Protein AF-A0AAE4LXP4-F1 (afdb_monomer)

Foldseek 3Di:
DVLLLVLLVVCVVCVVVVVLVVLVVLLVVLQQCCVFAQQSVVQDPDHRDSVCSVVSVVSDDDDDLVNCVVCPCRNDGNVDDPVQPDWDWDDPPPHDIRIDGDDPPCVSVVSNVLSNVCVVVVDDPPDFDEEEEQDDDDPVCVVVLRQWDADPDRPDHGRIYGHPNPDDPVNVVSVD

Sequence (176 aa):
MKYMQYYAKKFLNHPETWKQWQLAKLTAMLSYAQRHCTYYRKYIVGEVRMDNSMEIIKSLPLLDKNIIRHQEKNVYSDEITDNWKVWLNTGGSTGEPLHFPALYKGLPVEGVCQMMLYMKMGYQWGDIIVSFDGCRIKDEDRSRNIYWQMGNANFPFGKKNFSTLYLDNNSVKYYW

Secondary structure (DSSP, 8-state):
-HHHHHHHHHHHH-HHHHHHHHHHHHHHHHHHHHHH-HHHHTT--S---TTTHHHHHHHSPP--HHHHHHHGGGGS-TT--TT-S-EEE---TTSSPPEEE--GGGHHHHHHHHHHHHHHTT--TTPPPEEEE-PPPPHHHHTTT--EEE-S-STTT-SEEEEGGG-STTTGGG--

Radius of gyration: 20.94 Å; Cα contacts (8 Å, |Δi|>4): 178; chains: 1; bounding box: 44×30×59 Å

Organism: NCBI:txid357276

Solvent-accessible surface area (backbone atoms only — not comparable to full-atom values): 10467 Å² total; per-residue (Å²): 108,70,67,29,53,51,54,20,52,49,37,71,78,36,54,67,60,49,52,54,50,48,47,55,49,48,21,53,50,52,46,46,35,37,74,38,7,66,52,45,36,77,70,54,75,77,85,69,37,75,90,49,35,71,60,52,64,70,69,49,78,87,86,48,72,66,55,49,67,75,50,46,72,32,72,39,45,73,84,65,48,97,80,52,91,40,74,48,66,48,81,54,90,84,66,76,56,55,75,45,82,60,66,88,80,52,55,64,59,55,45,17,54,51,43,39,52,38,51,74,73,66,60,54,95,84,64,82,37,72,33,80,41,81,54,87,70,56,68,78,41,47,80,69,57,40,55,59,48,77,43,96,46,45,75,92,73,12,32,36,36,34,26,56,76,70,61,42,94,83,43,46,84,56,64,128

Structure (mmCIF, N/CA/C/O backbone):
data_AF-A0AAE4LXP4-F1
#
_entry.id   AF-A0AAE4LXP4-F1
#
loop_
_atom_site.group_PDB
_atom_site.id
_atom_site.type_symbol
_atom_site.label_atom_id
_atom_site.label_alt_id
_atom_site.label_comp_id
_atom_site.label_asym_id
_atom_site.label_entity_id
_atom_site.label_seq_id
_atom_site.pdbx_PDB_ins_code
_atom_site.Cartn_x
_atom_site.Cartn_y
_atom_site.Cartn_z
_atom_site.occupancy
_atom_site.B_iso_or_equiv
_atom_site.auth_seq_id
_atom_site.auth_comp_id
_atom_site.auth_asym_id
_atom_site.auth_atom_id
_atom_site.pdbx_PDB_model_num
ATOM 1 N N . MET A 1 1 ? 12.442 13.083 -0.796 1.00 71.50 1 MET A N 1
ATOM 2 C CA . MET A 1 1 ? 13.492 12.046 -0.671 1.00 71.50 1 MET A CA 1
ATOM 3 C C . MET A 1 1 ? 14.231 12.077 0.664 1.00 71.50 1 MET A C 1
ATOM 5 O O . MET A 1 1 ? 14.175 11.082 1.371 1.00 71.50 1 MET A O 1
ATOM 9 N N . LYS A 1 2 ? 14.854 13.205 1.056 1.00 81.25 2 LYS A N 1
ATOM 10 C CA . LYS A 1 2 ? 15.576 13.336 2.343 1.00 81.25 2 LYS A CA 1
ATOM 11 C C . LYS A 1 2 ? 14.729 12.942 3.564 1.00 81.25 2 LYS A C 1
ATOM 13 O O . LYS A 1 2 ? 15.210 12.216 4.422 1.00 81.25 2 LYS A O 1
ATOM 18 N N . TYR A 1 3 ? 13.453 13.343 3.580 1.00 85.81 3 TYR A N 1
ATOM 19 C CA . TYR A 1 3 ? 12.475 12.912 4.587 1.00 85.81 3 TYR A CA 1
ATOM 20 C C . TYR A 1 3 ? 12.392 11.379 4.687 1.00 85.81 3 TYR A C 1
ATOM 22 O O . TYR A 1 3 ? 12.636 10.819 5.748 1.00 85.81 3 TYR A O 1
ATOM 30 N N . MET A 1 4 ? 12.124 10.689 3.572 1.00 88.44 4 MET A N 1
ATOM 31 C CA . MET A 1 4 ? 11.946 9.232 3.563 1.00 88.44 4 MET A CA 1
ATOM 32 C C . MET A 1 4 ? 13.197 8.495 4.044 1.00 88.44 4 MET A C 1
ATOM 34 O O . MET A 1 4 ? 13.100 7.602 4.874 1.00 88.44 4 MET A O 1
ATOM 38 N N . GLN A 1 5 ? 14.375 8.916 3.578 1.00 87.31 5 GLN A N 1
ATOM 39 C CA . GLN A 1 5 ? 15.648 8.326 3.992 1.00 87.31 5 GLN A CA 1
ATOM 40 C C . GLN A 1 5 ? 15.939 8.546 5.481 1.00 87.31 5 GLN A C 1
ATOM 42 O O . GLN A 1 5 ? 16.424 7.634 6.146 1.00 87.31 5 GLN A O 1
ATOM 47 N N . TYR A 1 6 ? 15.638 9.734 6.011 1.00 90.62 6 TYR A N 1
ATOM 48 C CA . TYR A 1 6 ? 15.798 10.030 7.433 1.00 90.62 6 TYR A CA 1
ATOM 49 C C . TYR A 1 6 ? 14.940 9.096 8.296 1.00 90.62 6 TYR A C 1
ATOM 51 O O . TYR A 1 6 ? 15.465 8.433 9.189 1.00 90.62 6 TYR A O 1
ATOM 59 N N . TYR A 1 7 ? 13.641 8.989 7.996 1.00 90.81 7 TYR A N 1
ATOM 60 C CA . TYR A 1 7 ? 12.737 8.125 8.759 1.00 90.81 7 TYR A CA 1
ATOM 61 C C . TYR A 1 7 ? 13.050 6.639 8.562 1.00 90.81 7 TYR A C 1
ATOM 63 O O . TYR A 1 7 ? 13.022 5.895 9.536 1.00 90.81 7 TYR A O 1
ATOM 71 N N . ALA A 1 8 ? 13.433 6.215 7.354 1.00 91.75 8 ALA A N 1
ATOM 72 C CA . ALA A 1 8 ? 13.853 4.839 7.101 1.00 91.75 8 ALA A CA 1
ATOM 73 C C . ALA A 1 8 ? 15.086 4.461 7.936 1.00 91.75 8 ALA A C 1
ATOM 75 O O . ALA A 1 8 ? 15.060 3.450 8.632 1.00 91.75 8 ALA A O 1
ATOM 76 N N . LYS A 1 9 ? 16.130 5.304 7.949 1.00 91.75 9 LYS A N 1
ATOM 77 C CA . LYS A 1 9 ? 17.313 5.112 8.808 1.00 91.75 9 LYS A CA 1
ATOM 78 C C . LYS A 1 9 ? 16.937 5.065 10.284 1.00 91.75 9 LYS A C 1
ATOM 80 O O . LYS A 1 9 ? 17.361 4.156 10.991 1.00 91.75 9 LYS A O 1
ATOM 85 N N . LYS A 1 10 ? 16.117 6.018 10.740 1.00 91.62 10 LYS A N 1
ATOM 86 C CA . LYS A 1 10 ? 15.652 6.073 12.130 1.00 91.62 10 LYS A CA 1
ATOM 87 C C . LYS A 1 10 ? 14.945 4.776 12.525 1.00 91.62 10 LYS A C 1
ATOM 89 O O . LYS A 1 10 ? 15.303 4.187 13.533 1.00 91.62 10 LYS A O 1
ATOM 94 N N . PHE A 1 11 ? 13.990 4.309 11.725 1.00 92.38 11 PHE A N 1
ATOM 95 C CA . PHE A 1 11 ? 13.227 3.097 12.024 1.00 92.38 11 PHE A CA 1
ATOM 96 C C . PHE A 1 11 ? 14.048 1.810 11.918 1.00 92.38 11 PHE A C 1
ATOM 98 O O . PHE A 1 11 ? 13.801 0.883 12.685 1.00 92.38 11 PHE A O 1
ATOM 105 N N . LEU A 1 12 ? 15.020 1.739 11.004 1.00 90.62 12 LEU A N 1
ATOM 106 C CA . LEU A 1 12 ? 15.921 0.588 10.910 1.00 90.62 12 LEU A CA 1
ATOM 107 C C . LEU A 1 12 ? 16.870 0.497 12.111 1.00 90.62 12 LEU A C 1
ATOM 109 O O . LEU A 1 12 ? 17.084 -0.602 12.613 1.00 90.62 12 LEU A O 1
ATOM 113 N N . ASN A 1 13 ? 17.391 1.630 12.588 1.00 93.00 13 ASN A N 1
ATOM 114 C CA 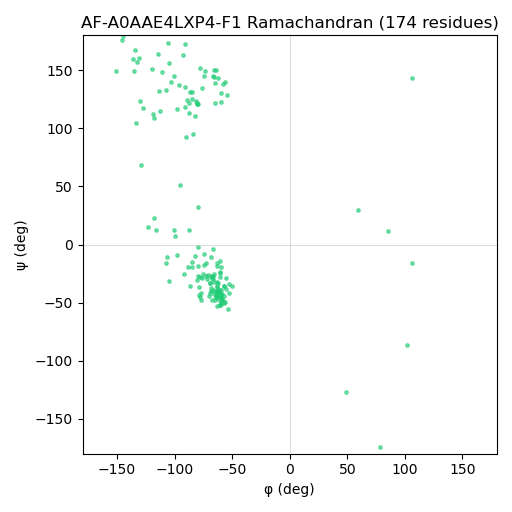. ASN A 1 13 ? 18.306 1.670 13.734 1.00 93.00 13 ASN A CA 1
ATOM 115 C C . ASN A 1 13 ? 17.583 1.538 15.083 1.00 93.00 13 ASN A C 1
ATOM 117 O O . ASN A 1 13 ? 18.172 1.061 16.046 1.00 93.00 13 ASN A O 1
ATOM 121 N N . HIS A 1 14 ? 16.320 1.966 15.142 1.00 91.88 14 HIS A N 1
ATOM 122 C CA . HIS A 1 14 ? 15.513 2.030 16.361 1.00 91.88 14 HIS A CA 1
ATOM 123 C C . HIS A 1 14 ? 14.158 1.348 16.155 1.00 91.88 14 HIS A C 1
ATOM 125 O O . HIS A 1 14 ? 13.121 2.027 16.081 1.00 91.88 14 HIS A O 1
ATOM 131 N N . PRO A 1 15 ? 14.122 0.014 15.995 1.00 88.38 15 PRO A N 1
ATOM 132 C CA . PRO A 1 15 ? 12.898 -0.697 15.659 1.00 88.38 15 PRO A CA 1
ATOM 133 C C . PRO A 1 15 ? 11.779 -0.551 16.702 1.00 88.38 15 PRO A C 1
ATOM 135 O O . PRO A 1 15 ? 10.596 -0.594 16.371 1.00 88.38 15 PRO A O 1
ATOM 138 N N . GLU A 1 16 ? 12.130 -0.333 17.964 1.00 92.31 16 GLU A N 1
ATOM 139 C CA . GLU A 1 16 ? 11.207 -0.016 19.051 1.00 92.31 16 GLU A CA 1
ATOM 140 C C . GLU A 1 16 ? 10.368 1.237 18.768 1.00 92.31 16 GLU A C 1
ATOM 142 O O . GLU A 1 16 ? 9.177 1.266 19.085 1.00 92.31 16 GLU A O 1
ATOM 147 N N . THR A 1 17 ? 10.944 2.240 18.097 1.00 88.19 17 THR A N 1
ATOM 148 C CA . THR A 1 17 ? 10.253 3.507 17.821 1.00 88.19 17 THR A CA 1
ATOM 149 C C . THR A 1 17 ? 9.113 3.335 16.823 1.00 88.19 17 THR A C 1
ATOM 151 O O . THR A 1 17 ? 8.025 3.874 17.038 1.00 88.19 17 THR A O 1
ATOM 154 N N . TRP A 1 18 ? 9.309 2.552 15.753 1.00 86.56 18 TRP A N 1
ATOM 155 C CA . TRP A 1 18 ? 8.226 2.307 14.798 1.00 86.56 18 TRP A CA 1
ATOM 156 C C . TRP A 1 18 ? 7.199 1.316 15.337 1.00 86.56 18 TRP A C 1
ATOM 158 O O . TRP A 1 18 ? 6.031 1.450 14.992 1.00 86.56 18 TRP A O 1
ATOM 168 N N . LYS A 1 19 ? 7.581 0.379 16.217 1.00 90.06 19 LYS A N 1
ATOM 169 C CA . LYS A 1 19 ? 6.623 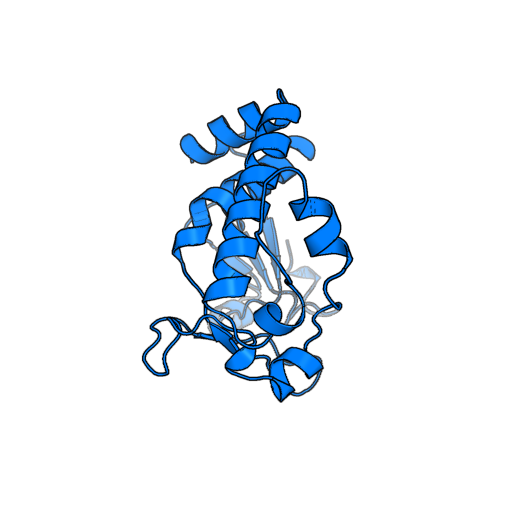-0.516 16.890 1.00 90.06 19 LYS A CA 1
ATOM 170 C C . LYS A 1 19 ? 5.653 0.259 17.783 1.00 90.06 19 LYS A C 1
ATOM 172 O O . LYS A 1 19 ? 4.446 0.050 17.696 1.00 90.06 19 LYS A O 1
ATOM 177 N N . GLN A 1 20 ? 6.158 1.194 18.590 1.00 90.56 20 GLN A N 1
ATOM 178 C CA . GLN A 1 20 ? 5.308 2.077 19.400 1.00 90.56 20 GLN A CA 1
ATOM 179 C C . GLN A 1 20 ? 4.406 2.948 18.518 1.00 90.56 20 GLN A C 1
ATOM 181 O O . GLN A 1 20 ? 3.204 3.055 18.758 1.00 90.56 20 GLN A O 1
ATOM 186 N N . TRP A 1 21 ? 4.968 3.524 17.450 1.00 90.62 21 TRP A N 1
ATOM 187 C CA . TRP A 1 21 ? 4.198 4.308 16.486 1.00 90.62 21 TRP A CA 1
ATOM 188 C C . TRP A 1 21 ? 3.105 3.478 15.796 1.00 90.62 21 TRP A C 1
ATOM 190 O O . TRP A 1 21 ? 1.975 3.945 15.662 1.00 90.62 21 TRP A O 1
ATOM 200 N N . GLN A 1 22 ? 3.407 2.236 15.409 1.00 91.69 22 GLN A N 1
ATOM 201 C CA . GLN A 1 22 ? 2.454 1.311 14.800 1.00 91.69 22 GLN A CA 1
ATOM 202 C C . GLN A 1 22 ? 1.317 0.968 15.765 1.00 91.69 22 GLN A C 1
ATOM 204 O O . GLN A 1 22 ? 0.162 0.995 15.350 1.00 91.69 22 GLN A O 1
ATOM 209 N N . LEU A 1 23 ? 1.612 0.707 17.042 1.00 95.38 23 LEU A N 1
ATOM 210 C CA . LEU A 1 23 ? 0.588 0.426 18.050 1.00 95.38 23 LEU A CA 1
ATOM 211 C C . LEU A 1 23 ? -0.343 1.630 18.270 1.00 95.38 23 LEU A C 1
ATOM 213 O O . LEU A 1 23 ? -1.566 1.475 18.296 1.00 95.38 23 LEU A O 1
ATOM 217 N N . ALA A 1 24 ? 0.213 2.841 18.348 1.00 95.56 24 ALA A N 1
ATOM 218 C CA . ALA A 1 24 ? -0.581 4.065 18.446 1.00 95.56 24 ALA A CA 1
ATOM 219 C C . ALA A 1 24 ? -1.468 4.272 17.203 1.00 95.56 24 ALA A C 1
ATOM 221 O O . ALA A 1 24 ? -2.640 4.636 17.318 1.00 95.56 24 ALA A O 1
ATOM 222 N N . LYS A 1 25 ? -0.938 3.995 16.002 1.00 94.88 25 LYS A N 1
ATOM 223 C CA . LYS A 1 25 ? -1.706 4.057 14.748 1.00 94.88 25 LYS A CA 1
ATOM 224 C C . LYS A 1 25 ? -2.801 3.001 14.680 1.00 94.88 25 LYS A C 1
ATOM 226 O O . LYS A 1 25 ? -3.913 3.342 14.290 1.00 94.88 25 LYS A O 1
ATOM 231 N N . LEU A 1 26 ? -2.519 1.771 15.102 1.00 97.31 26 LEU A N 1
ATOM 232 C CA . LEU A 1 26 ? -3.508 0.701 15.192 1.00 97.31 26 LEU A CA 1
ATOM 233 C C . LEU A 1 26 ? -4.660 1.103 16.119 1.00 97.31 26 LEU A C 1
ATOM 235 O O . LEU A 1 26 ? -5.815 1.006 15.723 1.00 97.31 26 LEU A O 1
ATOM 239 N N . THR A 1 27 ? -4.341 1.631 17.303 1.00 98.38 27 THR A N 1
ATOM 240 C CA . THR A 1 27 ? -5.337 2.111 18.277 1.00 98.38 27 THR A CA 1
ATOM 241 C C . THR A 1 27 ? -6.252 3.167 17.655 1.00 98.38 27 THR A C 1
ATOM 243 O O . THR A 1 27 ? -7.476 3.055 17.706 1.00 98.38 27 THR A O 1
ATOM 246 N N . ALA A 1 28 ? -5.664 4.172 16.998 1.00 97.94 28 ALA A N 1
ATOM 247 C CA . ALA A 1 28 ? -6.422 5.225 16.331 1.00 97.94 28 ALA A CA 1
ATOM 248 C C . ALA A 1 28 ? -7.287 4.685 15.177 1.00 97.94 28 ALA A C 1
ATOM 250 O O . ALA A 1 28 ? -8.440 5.087 15.040 1.00 97.94 28 ALA A O 1
ATOM 251 N N . MET A 1 29 ? -6.754 3.760 14.370 1.00 96.94 29 MET A N 1
ATOM 252 C CA . MET A 1 29 ? -7.480 3.131 13.264 1.00 96.94 29 MET A CA 1
ATOM 253 C C . MET A 1 29 ? -8.664 2.296 13.748 1.00 96.94 29 MET A C 1
ATOM 255 O O . MET A 1 29 ? -9.749 2.423 13.195 1.00 96.94 29 MET A O 1
ATOM 259 N N . LEU A 1 30 ? -8.479 1.474 14.783 1.00 98.19 30 LEU A N 1
ATOM 260 C CA . LEU A 1 30 ? -9.541 0.653 15.364 1.00 98.19 30 LEU A CA 1
ATOM 261 C C . LEU A 1 30 ? -10.640 1.525 15.982 1.00 98.19 30 LEU A C 1
ATOM 263 O O . LEU A 1 30 ? -11.819 1.299 15.722 1.00 98.19 30 LEU A O 1
ATOM 267 N N . SER A 1 31 ? -10.263 2.565 16.734 1.00 98.25 31 SER A N 1
ATOM 268 C CA . SER A 1 31 ? -11.211 3.529 17.311 1.00 98.25 31 SER A CA 1
ATOM 269 C C . SER A 1 31 ? -11.993 4.283 16.230 1.00 98.25 31 SER A C 1
ATOM 271 O O . SER A 1 31 ? -13.193 4.525 16.365 1.00 98.25 31 SER A O 1
ATOM 273 N N . TYR A 1 32 ? -11.331 4.660 15.135 1.00 97.88 32 TYR A N 1
ATOM 274 C CA . TYR A 1 32 ? -11.991 5.292 13.998 1.00 97.88 32 TYR A CA 1
ATOM 275 C C . TYR A 1 32 ? -12.933 4.313 13.284 1.00 97.88 32 TYR A C 1
ATOM 277 O O . TYR A 1 32 ? -14.098 4.638 13.081 1.00 97.88 32 TYR A O 1
ATOM 285 N N . ALA A 1 33 ? -12.479 3.095 12.979 1.00 97.19 33 ALA A N 1
ATOM 286 C CA . ALA A 1 33 ? -13.288 2.077 12.312 1.00 97.19 33 ALA A CA 1
ATOM 287 C C . ALA A 1 33 ? -14.526 1.689 13.134 1.00 97.19 33 ALA A C 1
ATOM 289 O O . ALA A 1 33 ? -15.611 1.546 12.581 1.00 97.19 33 ALA A O 1
ATOM 290 N N . GLN A 1 34 ? -14.398 1.584 14.458 1.00 97.75 34 GLN A N 1
ATOM 291 C CA . GLN A 1 34 ? -15.533 1.346 15.350 1.00 97.75 34 GLN A CA 1
ATOM 292 C C . GLN A 1 34 ? -16.606 2.441 15.227 1.00 97.75 34 GLN A C 1
ATOM 294 O O . GLN A 1 34 ? -17.807 2.153 15.204 1.00 97.75 34 GLN A O 1
ATOM 299 N N . ARG A 1 35 ? -16.179 3.707 15.153 1.00 97.38 35 ARG A N 1
ATOM 300 C CA . ARG A 1 35 ? -17.087 4.857 15.086 1.00 97.38 35 ARG A CA 1
ATOM 301 C C . ARG A 1 35 ? -17.699 5.036 13.704 1.00 97.38 35 ARG A C 1
ATOM 303 O O . ARG A 1 35 ? -18.901 5.261 13.627 1.00 97.38 35 ARG A O 1
ATOM 310 N N . HIS A 1 36 ? -16.915 4.867 12.648 1.00 97.62 36 HIS A N 1
ATOM 311 C CA . HIS A 1 36 ? -17.291 5.291 11.300 1.00 97.62 36 HIS A CA 1
ATOM 312 C C . HIS A 1 36 ? -17.638 4.147 10.343 1.00 97.62 36 HIS A C 1
ATOM 314 O O . HIS A 1 36 ? -18.259 4.396 9.317 1.00 97.62 36 HIS A O 1
ATOM 320 N N . CYS A 1 37 ? -17.292 2.894 10.654 1.00 97.12 37 CYS A N 1
ATOM 321 C CA . CYS A 1 37 ? -17.564 1.759 9.771 1.00 97.12 37 CYS A CA 1
ATOM 322 C C . CYS A 1 37 ? -18.595 0.805 10.390 1.00 97.12 37 CYS A C 1
ATOM 324 O O . CYS A 1 37 ? -18.324 0.118 11.381 1.00 97.12 37 CYS A O 1
ATOM 326 N N . THR A 1 38 ? -19.762 0.688 9.756 1.00 96.81 38 THR A N 1
ATOM 327 C CA . THR A 1 38 ? -20.866 -0.180 10.205 1.00 96.81 38 THR A CA 1
ATOM 328 C C . THR A 1 38 ? -20.448 -1.641 10.388 1.00 96.81 38 THR A C 1
ATOM 330 O O . THR A 1 38 ? -20.895 -2.297 11.328 1.00 96.81 38 THR A O 1
ATOM 333 N N . TYR A 1 39 ? -19.586 -2.162 9.512 1.00 96.75 39 TYR A N 1
ATOM 334 C CA . TYR A 1 39 ? -19.084 -3.533 9.580 1.00 96.75 39 TYR A CA 1
ATOM 335 C C . TYR A 1 39 ? -18.262 -3.775 10.852 1.00 96.75 39 TYR A C 1
ATOM 337 O O . TYR A 1 39 ? -18.564 -4.687 11.618 1.00 96.75 39 TYR A O 1
ATOM 345 N N . TYR A 1 40 ? -17.261 -2.930 11.118 1.00 97.06 40 TYR A N 1
ATOM 346 C CA . TYR A 1 40 ? -16.343 -3.116 12.246 1.00 97.06 40 TYR A CA 1
ATOM 347 C C . TYR A 1 40 ? -16.995 -2.842 13.601 1.00 97.06 40 TYR A C 1
ATOM 349 O O . TYR A 1 40 ? -16.649 -3.501 14.581 1.00 97.06 40 TYR A O 1
ATOM 357 N N . ARG A 1 41 ? -17.985 -1.943 13.661 1.00 96.12 41 ARG A N 1
ATOM 358 C CA . ARG A 1 41 ? -18.743 -1.653 14.890 1.00 96.12 41 ARG A CA 1
ATOM 359 C C . ARG A 1 41 ? -19.383 -2.900 15.515 1.00 96.12 41 ARG A C 1
ATOM 361 O O . ARG A 1 41 ? -19.540 -2.953 16.728 1.00 96.12 41 ARG A O 1
ATOM 368 N N . LYS A 1 42 ? -19.725 -3.910 14.706 1.00 94.81 42 LYS A N 1
ATOM 369 C CA . LYS A 1 42 ? -20.316 -5.178 15.174 1.00 94.81 42 LYS A CA 1
ATOM 370 C C . LYS A 1 42 ? -19.322 -6.066 15.931 1.00 94.81 42 LYS A C 1
ATOM 372 O O . LYS A 1 42 ? -19.743 -6.874 16.749 1.00 94.81 42 LYS A O 1
ATOM 377 N N . TYR A 1 43 ? -18.028 -5.930 15.640 1.00 95.56 43 TYR A N 1
ATOM 378 C CA . TYR A 1 43 ? -16.967 -6.785 16.184 1.00 95.56 43 TYR A CA 1
ATOM 379 C C . TYR A 1 43 ? -16.144 -6.082 17.268 1.00 95.56 43 TYR A C 1
ATOM 381 O O . TYR A 1 43 ? -15.657 -6.727 18.193 1.00 95.56 43 TYR A O 1
ATOM 389 N N . ILE A 1 44 ? -15.993 -4.758 17.175 1.00 96.81 44 ILE A N 1
ATOM 390 C CA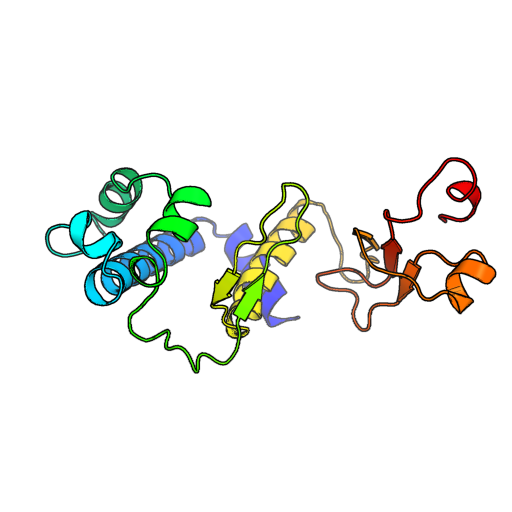 . ILE A 1 44 ? -15.240 -3.962 18.147 1.00 96.81 44 ILE A CA 1
ATOM 391 C C . ILE A 1 44 ? -16.192 -3.507 19.257 1.00 96.81 44 ILE A C 1
ATOM 393 O O . ILE A 1 44 ? -16.848 -2.469 19.147 1.00 96.8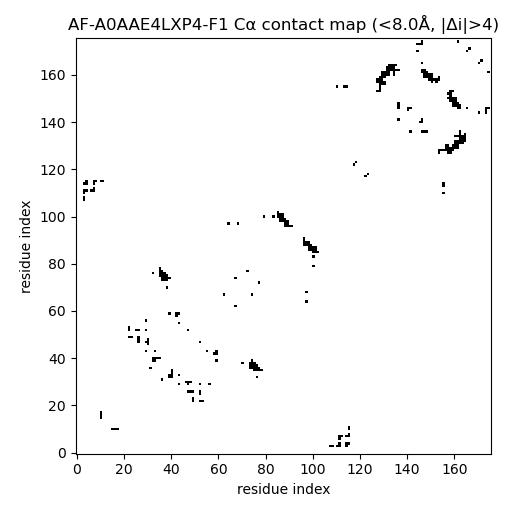1 44 ILE A O 1
ATOM 397 N N . VAL A 1 45 ? -16.266 -4.297 20.329 1.00 92.56 45 VAL A N 1
ATOM 398 C CA . VAL A 1 45 ? -17.105 -4.021 21.504 1.00 92.56 45 VAL A CA 1
ATOM 399 C C . VAL A 1 45 ? -16.288 -3.329 22.597 1.00 92.56 45 VAL A C 1
ATOM 401 O O . VAL A 1 45 ? -15.167 -3.734 22.898 1.00 92.56 45 VAL A O 1
ATOM 404 N N . GLY A 1 46 ? -16.875 -2.309 23.226 1.00 94.06 46 GLY A N 1
ATOM 405 C CA . GLY A 1 46 ? -16.224 -1.533 24.285 1.00 94.06 46 GLY A CA 1
ATOM 406 C C . GLY A 1 46 ? -15.230 -0.499 23.754 1.00 94.06 46 GLY A C 1
ATOM 407 O O . GLY A 1 46 ? -15.132 -0.259 22.557 1.00 94.06 46 GLY A O 1
ATOM 408 N N . GLU A 1 47 ? -14.511 0.166 24.651 1.00 96.56 47 GLU A N 1
ATOM 409 C CA . GLU A 1 47 ? -13.562 1.214 24.271 1.00 96.56 47 GLU A CA 1
ATOM 410 C C . GLU A 1 47 ? -12.258 0.635 23.691 1.00 96.56 47 GLU A C 1
ATOM 412 O O . GLU A 1 47 ? -11.644 -0.271 24.265 1.00 96.56 47 GLU A O 1
ATOM 417 N N . VAL A 1 48 ? -11.799 1.209 22.577 1.00 98.19 48 VAL A N 1
ATOM 418 C CA . VAL A 1 48 ? -10.489 0.910 21.985 1.00 98.19 48 VAL A CA 1
ATOM 419 C C . VAL A 1 48 ? -9.393 1.697 22.701 1.00 98.19 48 VAL A C 1
ATOM 421 O O . VAL A 1 48 ? -9.408 2.927 22.711 1.00 98.19 48 VAL A O 1
ATOM 424 N N . ARG A 1 49 ? -8.397 0.987 23.233 1.00 97.81 49 ARG A N 1
ATOM 425 C CA . ARG A 1 49 ? -7.247 1.543 23.951 1.00 97.81 49 ARG A CA 1
ATOM 426 C C . ARG A 1 49 ? -5.944 0.903 23.483 1.00 97.81 49 ARG A C 1
ATOM 428 O O . ARG A 1 49 ? -5.921 -0.108 22.782 1.00 97.81 49 ARG A O 1
ATOM 435 N N . MET A 1 50 ? -4.824 1.503 23.869 1.00 96.81 50 MET A N 1
ATOM 436 C CA . MET A 1 50 ? -3.508 1.030 23.438 1.00 96.81 50 MET A CA 1
ATOM 437 C C . MET A 1 50 ? -3.164 -0.365 23.987 1.00 96.81 50 MET A C 1
ATOM 439 O O . MET A 1 50 ? -2.505 -1.144 23.304 1.00 96.81 50 MET A O 1
ATOM 443 N N . ASP A 1 51 ? -3.639 -0.692 25.189 1.00 96.88 51 ASP A N 1
ATOM 444 C CA . ASP A 1 51 ? -3.404 -1.966 25.878 1.00 96.88 51 ASP A CA 1
ATOM 445 C C . ASP A 1 51 ? -4.233 -3.137 25.317 1.00 96.88 51 ASP A C 1
ATOM 447 O O . ASP A 1 51 ? -3.798 -4.281 25.412 1.00 96.88 51 ASP A O 1
ATOM 451 N N . ASN A 1 52 ? -5.387 -2.871 24.690 1.00 97.44 52 ASN A N 1
ATOM 452 C CA . ASN A 1 52 ? -6.269 -3.904 24.130 1.00 97.44 52 ASN A CA 1
ATOM 453 C C . ASN A 1 52 ? -6.263 -3.990 22.591 1.00 97.44 52 ASN A C 1
ATOM 455 O O . ASN A 1 52 ? -6.762 -4.967 22.033 1.00 97.44 52 ASN A O 1
ATOM 459 N N . SER A 1 53 ? -5.664 -3.021 21.891 1.00 97.75 53 SER A N 1
ATOM 460 C CA . SER A 1 53 ? -5.699 -2.936 20.420 1.00 97.75 53 SER A CA 1
ATOM 461 C C . SER A 1 53 ? -5.167 -4.181 19.707 1.00 97.75 53 SER A C 1
ATOM 463 O O . SER A 1 53 ? -5.695 -4.567 18.665 1.00 97.75 53 SER A O 1
ATOM 465 N N . MET A 1 54 ? -4.143 -4.832 20.269 1.00 97.19 54 MET A N 1
ATOM 466 C CA . MET A 1 54 ? -3.581 -6.062 19.700 1.00 97.19 54 MET A CA 1
ATOM 467 C C . MET A 1 54 ? -4.530 -7.257 19.800 1.00 97.19 54 MET A C 1
ATOM 469 O O . MET A 1 54 ? -4.529 -8.100 18.909 1.00 97.19 54 MET A O 1
ATOM 473 N N . GLU A 1 55 ? -5.336 -7.338 20.854 1.00 97.38 55 GLU A N 1
ATOM 474 C CA . GLU A 1 55 ? -6.319 -8.412 21.001 1.00 97.38 55 GLU A CA 1
ATOM 475 C C . GLU A 1 55 ? -7.557 -8.144 20.143 1.00 97.38 55 GLU A C 1
ATOM 477 O O . GLU A 1 55 ? -8.064 -9.058 19.500 1.00 97.38 55 GLU A O 1
ATOM 482 N N . ILE A 1 56 ? -7.969 -6.877 20.022 1.00 97.88 56 ILE A N 1
ATOM 483 C CA . ILE A 1 56 ? -9.057 -6.476 19.122 1.00 97.88 56 ILE A CA 1
ATOM 484 C C . ILE A 1 56 ? -8.720 -6.827 17.668 1.00 97.88 56 ILE A C 1
ATOM 486 O O . ILE A 1 56 ? -9.519 -7.472 17.002 1.00 97.88 56 ILE A O 1
ATOM 490 N N . ILE A 1 57 ? -7.544 -6.448 17.149 1.00 96.88 57 ILE A N 1
ATOM 491 C CA . ILE A 1 57 ? -7.214 -6.729 15.737 1.00 96.88 57 ILE A CA 1
ATOM 492 C C . ILE A 1 57 ? -7.151 -8.233 15.437 1.00 96.88 57 ILE A C 1
ATOM 494 O O . ILE A 1 57 ? -7.505 -8.641 14.335 1.00 96.88 57 ILE A O 1
ATOM 498 N N . LYS A 1 58 ? -6.737 -9.058 16.408 1.00 96.25 58 LYS A N 1
ATOM 499 C CA . LYS A 1 58 ? -6.702 -10.522 16.269 1.00 96.25 58 LYS A CA 1
ATOM 500 C C . LYS A 1 58 ? -8.092 -11.156 16.298 1.00 96.25 58 LYS A C 1
ATOM 502 O O . LYS A 1 58 ? -8.256 -12.236 15.741 1.00 96.25 58 LYS A O 1
ATOM 507 N N . SER A 1 59 ? -9.062 -10.527 16.964 1.00 95.44 59 SER A N 1
ATOM 508 C CA . SER A 1 59 ? -10.433 -11.036 17.044 1.00 95.44 59 SER A CA 1
ATOM 509 C C . SER A 1 59 ? -11.297 -10.632 15.849 1.00 95.44 59 SER A C 1
ATOM 511 O O . SER A 1 59 ? -12.359 -11.221 15.640 1.00 95.44 59 SER A O 1
ATOM 513 N N . LEU A 1 60 ? -10.859 -9.650 15.051 1.00 96.00 60 LEU A N 1
ATOM 514 C CA . LEU A 1 60 ? -11.571 -9.261 13.839 1.00 96.00 60 LEU A CA 1
ATOM 515 C C . LEU A 1 60 ? -11.579 -10.405 12.812 1.00 96.00 60 LEU A C 1
ATOM 517 O O . LEU A 1 60 ? -10.553 -11.057 12.603 1.00 96.00 60 LEU A O 1
ATOM 521 N N . PRO A 1 61 ? -12.710 -10.630 12.118 1.00 93.94 61 PRO A N 1
ATOM 522 C CA . PRO A 1 61 ? -12.753 -11.589 11.024 1.00 93.94 61 PRO A CA 1
ATOM 523 C C . PRO A 1 61 ? -11.809 -11.158 9.897 1.00 93.94 61 PRO A C 1
ATOM 525 O O . PRO A 1 61 ? -11.703 -9.969 9.578 1.00 93.94 61 PRO A O 1
ATOM 528 N N . LEU A 1 62 ? -11.162 -12.134 9.256 1.00 94.94 62 LEU A N 1
ATOM 529 C CA . LEU A 1 62 ? -10.349 -11.882 8.070 1.00 94.94 62 LEU A CA 1
ATOM 530 C C . LEU A 1 62 ? -11.227 -11.269 6.972 1.00 94.94 62 LEU A C 1
ATOM 532 O O . LEU A 1 62 ? -12.226 -11.858 6.568 1.00 94.94 62 LEU A O 1
ATOM 536 N N . LEU A 1 63 ? -10.846 -10.087 6.489 1.00 92.88 63 LEU A N 1
ATOM 537 C CA . LEU A 1 63 ? -11.562 -9.396 5.425 1.00 92.88 63 LEU A CA 1
ATOM 538 C C . LEU A 1 63 ? -11.044 -9.854 4.057 1.00 92.88 63 LEU A C 1
ATOM 540 O O . LEU A 1 63 ? -9.910 -9.550 3.688 1.00 92.88 63 LEU A O 1
ATOM 544 N N . ASP A 1 64 ? -11.883 -10.551 3.293 1.00 91.25 64 ASP A N 1
ATOM 545 C CA . ASP A 1 64 ? -11.584 -10.950 1.917 1.00 91.25 64 ASP A CA 1
ATOM 546 C C . ASP A 1 64 ? -12.366 -10.122 0.876 1.00 91.25 64 ASP A C 1
ATOM 548 O O . ASP A 1 64 ? -13.235 -9.308 1.201 1.00 91.25 64 ASP A O 1
ATOM 552 N N . LYS A 1 65 ? -12.052 -10.324 -0.413 1.00 88.75 65 LYS A N 1
ATOM 553 C CA . LYS A 1 65 ? -12.708 -9.599 -1.516 1.00 88.75 65 LYS A CA 1
ATOM 554 C C . LYS A 1 65 ? -14.209 -9.876 -1.600 1.00 88.75 65 LYS A C 1
ATOM 556 O O . LYS A 1 65 ? -14.951 -8.985 -2.003 1.00 88.75 65 LYS A O 1
ATOM 561 N N . ASN A 1 66 ? -14.657 -11.080 -1.254 1.00 89.38 66 ASN A N 1
ATOM 562 C CA . ASN A 1 66 ? -16.071 -11.431 -1.302 1.00 89.38 66 ASN A CA 1
ATOM 563 C C . ASN A 1 66 ? -16.827 -10.695 -0.202 1.00 89.38 66 ASN A C 1
ATOM 565 O O . ASN A 1 66 ? -17.859 -10.100 -0.494 1.00 89.38 66 ASN A O 1
ATOM 569 N N . ILE A 1 67 ? -16.292 -10.650 1.019 1.00 92.81 67 ILE A N 1
ATOM 570 C CA . ILE A 1 67 ? -16.881 -9.877 2.113 1.00 92.81 67 ILE A CA 1
ATOM 571 C C . ILE A 1 67 ? -16.972 -8.405 1.719 1.00 92.81 67 ILE A C 1
ATOM 573 O O . ILE A 1 67 ? -18.035 -7.816 1.874 1.00 92.81 67 ILE A O 1
ATOM 577 N N . ILE A 1 68 ? -15.912 -7.815 1.157 1.00 92.31 68 ILE A N 1
ATOM 578 C CA . ILE A 1 68 ? -15.942 -6.403 0.739 1.00 92.31 68 ILE A CA 1
ATOM 579 C C . ILE A 1 68 ? -17.031 -6.159 -0.314 1.00 92.31 68 ILE A C 1
ATOM 581 O O . ILE A 1 68 ? -17.793 -5.205 -0.181 1.00 92.31 68 ILE A O 1
ATOM 585 N N . ARG A 1 69 ? -17.149 -7.033 -1.323 1.00 89.12 69 ARG A N 1
ATOM 586 C CA . ARG A 1 69 ? -18.191 -6.917 -2.356 1.00 89.12 69 ARG A CA 1
ATOM 587 C C . ARG A 1 69 ? -19.605 -7.030 -1.782 1.00 89.12 69 ARG A C 1
ATOM 589 O O . ARG A 1 69 ? -20.456 -6.253 -2.175 1.00 89.12 69 ARG A O 1
ATOM 596 N N . HIS A 1 70 ? -19.847 -7.952 -0.848 1.00 91.94 70 HIS A N 1
ATOM 597 C CA . HIS A 1 70 ? -21.184 -8.168 -0.272 1.00 91.94 70 HIS A CA 1
ATOM 598 C C . HIS A 1 70 ? -21.550 -7.161 0.825 1.00 91.94 70 HIS A C 1
ATOM 600 O O . HIS A 1 70 ? -22.724 -6.881 1.042 1.00 91.94 70 HIS A O 1
ATOM 606 N N . GLN A 1 71 ? -20.566 -6.653 1.571 1.00 93.94 71 GLN A N 1
ATOM 607 C CA . GLN A 1 71 ? -20.795 -5.659 2.622 1.00 93.94 71 GLN A CA 1
ATOM 608 C C . GLN A 1 71 ? -20.835 -4.229 2.068 1.00 93.94 71 GLN A C 1
ATOM 610 O O . GLN A 1 71 ? -21.372 -3.345 2.738 1.00 93.94 71 GLN A O 1
ATOM 615 N N . GLU A 1 72 ? -20.288 -4.001 0.871 1.00 89.25 72 GLU A N 1
ATOM 616 C CA . GLU A 1 72 ? -20.290 -2.723 0.156 1.00 89.25 72 GLU A CA 1
ATOM 617 C C . GLU A 1 72 ? -19.841 -1.549 1.050 1.00 89.25 72 GLU A C 1
ATOM 619 O O . GLU A 1 72 ? -18.798 -1.607 1.701 1.00 89.25 72 GLU A O 1
ATOM 624 N N . LYS A 1 73 ? -20.635 -0.472 1.135 1.00 91.69 73 LYS A N 1
ATOM 625 C CA . LYS A 1 73 ? -20.320 0.727 1.923 1.00 91.69 73 LYS A CA 1
ATOM 626 C C . LYS A 1 73 ? -20.143 0.454 3.418 1.00 91.69 73 LYS A C 1
ATOM 628 O O . LYS A 1 73 ? -19.502 1.251 4.091 1.00 91.69 73 LYS A O 1
ATOM 633 N N . ASN A 1 74 ? -20.639 -0.668 3.948 1.00 95.12 74 ASN A N 1
ATOM 634 C CA . ASN A 1 74 ? -20.561 -0.955 5.382 1.00 95.12 74 ASN A CA 1
ATOM 635 C C . ASN A 1 74 ? -19.129 -1.173 5.883 1.00 95.12 74 ASN A C 1
ATOM 637 O O . ASN A 1 74 ? -18.869 -0.954 7.068 1.00 95.12 74 ASN A O 1
ATOM 641 N N . VAL A 1 75 ? -18.209 -1.626 5.022 1.00 95.31 75 VAL A N 1
ATOM 642 C CA . VAL A 1 75 ? -16.793 -1.790 5.404 1.00 95.31 75 VAL A CA 1
ATOM 643 C C . VAL A 1 75 ? -16.018 -0.475 5.376 1.00 95.31 75 VAL A C 1
ATOM 645 O O . VAL A 1 75 ? -14.956 -0.380 5.995 1.00 95.31 75 VAL A O 1
ATOM 648 N N . TYR A 1 76 ? -16.541 0.536 4.686 1.00 94.69 76 TYR A N 1
ATOM 649 C CA . TYR A 1 76 ? -15.922 1.847 4.575 1.00 94.69 76 TYR A CA 1
ATOM 650 C C . TYR A 1 76 ? -16.434 2.795 5.658 1.00 94.69 76 TYR A C 1
ATOM 652 O O . TYR A 1 76 ? -17.443 2.542 6.316 1.00 94.69 76 TYR A O 1
ATOM 660 N N . SER A 1 77 ? -15.680 3.872 5.860 1.00 95.31 77 SER A N 1
ATOM 661 C CA . SER A 1 77 ? -16.090 4.970 6.731 1.00 95.31 77 SER A CA 1
ATOM 662 C C . SER A 1 77 ? -17.314 5.674 6.146 1.00 95.31 77 SER A C 1
ATOM 664 O O . SER A 1 77 ? -17.394 5.851 4.930 1.00 95.31 77 SER A O 1
ATOM 666 N N . ASP A 1 78 ? -18.224 6.120 7.006 1.00 95.38 78 ASP A N 1
ATOM 667 C CA . ASP A 1 78 ? -19.356 6.982 6.655 1.00 95.38 78 ASP A CA 1
ATOM 668 C C . ASP A 1 78 ? -18.940 8.342 6.059 1.00 95.38 78 ASP A C 1
ATOM 670 O O . ASP A 1 78 ? -19.743 9.005 5.404 1.00 95.38 78 ASP A O 1
ATOM 674 N N . GLU A 1 79 ? -17.667 8.727 6.186 1.00 94.06 79 GLU A N 1
ATOM 675 C CA . GLU A 1 79 ? -17.077 9.875 5.490 1.00 94.06 79 GLU A CA 1
ATOM 676 C C . GLU A 1 79 ? -16.812 9.603 3.991 1.00 94.06 79 GLU A C 1
ATOM 678 O O . GLU A 1 79 ? -16.638 10.541 3.204 1.00 94.06 79 GLU A O 1
ATOM 683 N N . ILE A 1 80 ? -16.785 8.333 3.567 1.00 93.31 80 ILE A N 1
ATOM 684 C CA . ILE A 1 80 ? -16.650 7.937 2.160 1.00 93.31 80 ILE A CA 1
ATOM 685 C C . ILE A 1 80 ? -18.031 7.956 1.502 1.00 93.31 80 ILE A C 1
ATOM 687 O O . ILE A 1 80 ? -18.789 6.988 1.539 1.00 93.31 80 ILE A O 1
ATOM 691 N N . THR A 1 81 ? -18.347 9.077 0.865 1.00 89.00 81 THR A N 1
ATOM 692 C CA . THR A 1 81 ? -19.605 9.262 0.129 1.00 89.00 81 THR A CA 1
ATOM 693 C C . THR A 1 81 ? -19.473 8.871 -1.345 1.00 89.00 81 THR A C 1
ATOM 695 O O . THR A 1 81 ? -18.373 8.647 -1.851 1.00 89.00 81 THR A O 1
ATOM 698 N N . ASP A 1 82 ? -20.589 8.857 -2.079 1.00 85.19 82 ASP A N 1
ATOM 699 C CA . ASP A 1 82 ? -20.584 8.625 -3.535 1.00 85.19 82 ASP A CA 1
ATOM 70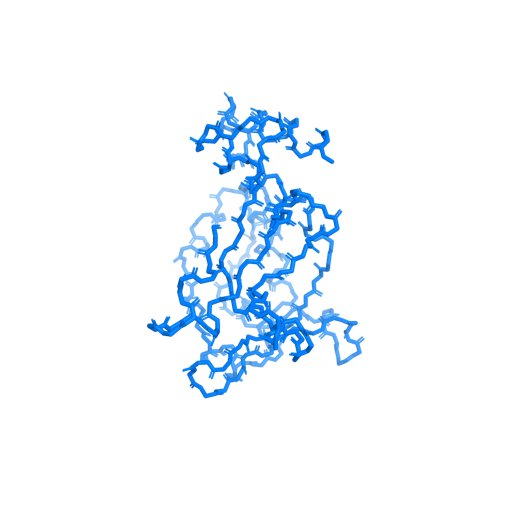0 C C . ASP A 1 82 ? -19.778 9.681 -4.307 1.00 85.19 82 ASP A C 1
ATOM 702 O O . ASP A 1 82 ? -19.237 9.404 -5.373 1.00 85.19 82 ASP A O 1
ATOM 706 N N . ASN A 1 83 ? -19.610 10.870 -3.723 1.00 88.56 83 ASN A N 1
ATOM 707 C CA . ASN A 1 83 ? -18.801 11.956 -4.278 1.00 88.56 83 ASN A CA 1
ATOM 708 C C . ASN A 1 83 ? -17.320 11.871 -3.870 1.00 88.56 83 ASN A C 1
ATOM 710 O O . ASN A 1 83 ? -16.574 12.847 -4.009 1.00 88.56 83 ASN A O 1
ATOM 714 N N . TRP A 1 84 ? -16.876 10.740 -3.312 1.00 91.94 84 TRP A N 1
ATOM 715 C CA . TRP A 1 84 ? -15.485 10.568 -2.923 1.00 91.94 84 TRP A CA 1
ATOM 716 C C . TRP A 1 84 ? -14.554 10.706 -4.131 1.00 91.94 84 TRP A C 1
ATOM 718 O O . TRP A 1 84 ? -14.747 10.093 -5.178 1.00 91.94 84 TRP A O 1
ATOM 728 N N . LYS A 1 85 ? -13.518 11.535 -3.978 1.00 88.94 85 LYS A N 1
ATOM 729 C CA . LYS A 1 85 ? -12.721 12.035 -5.109 1.00 88.94 85 LYS A CA 1
ATOM 730 C C . LYS A 1 85 ? -11.893 10.969 -5.819 1.00 88.94 85 LYS A C 1
ATOM 732 O O . LYS A 1 85 ? -11.551 11.156 -6.981 1.00 88.94 85 LYS A O 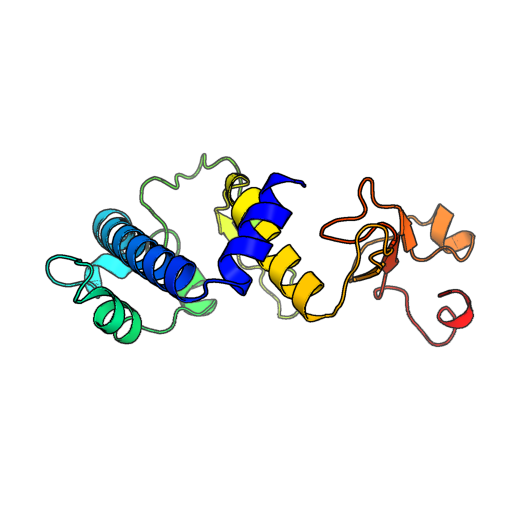1
ATOM 737 N N . VAL A 1 86 ? -11.481 9.921 -5.107 1.00 90.06 86 VAL A N 1
ATOM 738 C CA . VAL A 1 86 ? -10.522 8.941 -5.626 1.00 90.06 86 VAL A CA 1
ATOM 739 C C . VAL A 1 86 ? -11.018 7.536 -5.335 1.00 90.06 86 VAL A C 1
ATOM 741 O O . VAL A 1 86 ? -10.908 7.045 -4.212 1.00 90.06 86 VAL A O 1
ATOM 744 N N . TRP A 1 87 ? -11.517 6.892 -6.381 1.00 90.06 87 TRP A N 1
ATOM 745 C CA . TRP A 1 87 ? -11.826 5.471 -6.405 1.00 90.06 87 TRP A CA 1
ATOM 746 C C . TRP A 1 87 ? -10.795 4.756 -7.267 1.00 90.06 87 TRP A C 1
ATOM 748 O O . TRP A 1 87 ? -10.476 5.205 -8.366 1.00 90.06 87 TRP A O 1
ATOM 758 N N . LEU A 1 88 ? -10.263 3.657 -6.748 1.00 89.81 88 LEU A N 1
ATOM 759 C CA . LEU A 1 88 ? -9.342 2.781 -7.459 1.00 89.81 88 LEU A CA 1
ATOM 760 C C . LEU A 1 88 ? -9.999 1.423 -7.675 1.00 89.81 88 LEU A C 1
ATOM 762 O O . LEU A 1 88 ? -10.986 1.073 -7.025 1.00 89.81 88 LEU A O 1
ATOM 766 N N . ASN A 1 89 ? -9.429 0.647 -8.589 1.00 88.44 89 ASN A N 1
ATOM 767 C CA . ASN A 1 89 ? -9.855 -0.715 -8.845 1.00 88.44 89 ASN A CA 1
ATOM 768 C C . ASN A 1 89 ? -8.656 -1.654 -8.974 1.00 88.44 89 ASN A C 1
ATOM 770 O O . ASN A 1 89 ? -7.587 -1.267 -9.446 1.00 88.44 89 ASN A O 1
ATOM 774 N N . THR A 1 90 ? -8.835 -2.912 -8.580 1.00 84.44 90 THR A N 1
ATOM 775 C CA . THR A 1 90 ? -7.840 -3.956 -8.856 1.00 84.44 90 THR A CA 1
ATOM 776 C C . THR A 1 90 ? -7.929 -4.428 -10.311 1.00 84.44 90 THR A C 1
ATOM 778 O O . THR A 1 90 ? -9.012 -4.432 -10.894 1.00 84.44 90 THR A O 1
ATOM 781 N N . GLY A 1 91 ? -6.818 -4.895 -10.888 1.00 76.31 91 GLY A N 1
ATOM 782 C CA . GLY A 1 91 ? -6.822 -5.596 -12.179 1.00 76.31 91 GLY A CA 1
ATOM 783 C C . GLY A 1 91 ? -7.557 -6.947 -12.123 1.00 76.31 91 GLY A C 1
ATOM 784 O O . GLY A 1 91 ? -7.603 -7.595 -11.076 1.00 76.31 91 GLY A O 1
ATOM 785 N N . GLY A 1 92 ? -8.147 -7.357 -13.249 1.00 60.00 92 GLY A N 1
ATOM 786 C CA . GLY A 1 92 ? -9.103 -8.468 -13.354 1.00 60.00 92 GLY A CA 1
ATOM 787 C C . GLY A 1 92 ? -8.514 -9.825 -13.750 1.00 60.00 92 GLY A C 1
ATOM 788 O O . GLY A 1 92 ? -9.041 -10.466 -14.650 1.00 60.00 92 GLY A O 1
ATOM 789 N N . SER A 1 93 ? -7.464 -10.313 -13.082 1.00 57.88 93 SER A N 1
ATOM 790 C CA . SER A 1 93 ? -6.969 -11.685 -13.334 1.00 57.88 93 SER A CA 1
ATOM 791 C C . SER A 1 93 ? -7.937 -12.789 -12.871 1.00 57.88 93 SER A C 1
ATOM 793 O O . SER A 1 93 ? -7.746 -13.951 -13.206 1.00 57.88 93 SER A O 1
ATOM 795 N N . THR A 1 94 ? -8.979 -12.435 -12.107 1.00 59.03 94 THR A N 1
ATOM 796 C CA . THR A 1 94 ? -9.972 -13.358 -11.513 1.00 59.03 94 THR A CA 1
ATOM 797 C C . THR A 1 94 ? -11.420 -13.032 -11.912 1.00 59.03 94 THR A C 1
ATOM 799 O O . THR A 1 94 ? -12.350 -13.519 -11.279 1.00 59.03 94 THR A O 1
ATOM 802 N N . GLY A 1 95 ? -11.631 -12.205 -12.944 1.00 71.62 95 GLY A N 1
ATOM 803 C CA . GLY A 1 95 ? -12.964 -11.790 -13.399 1.00 71.62 95 GLY A CA 1
ATOM 804 C C . GLY A 1 95 ? -13.328 -10.385 -12.924 1.00 71.62 95 GLY A C 1
ATOM 805 O O . GLY A 1 95 ? -13.069 -9.420 -13.636 1.00 71.62 95 GLY A O 1
ATOM 806 N N . GLU A 1 96 ? -13.890 -10.250 -11.722 1.00 79.31 96 GLU A N 1
ATOM 807 C CA . GLU A 1 96 ? -14.476 -8.984 -11.252 1.00 79.31 96 GLU A CA 1
ATOM 808 C C . GLU A 1 96 ? -13.477 -8.086 -10.495 1.00 79.31 96 GLU A C 1
ATOM 810 O O . GLU A 1 96 ? -12.979 -8.471 -9.427 1.00 79.31 96 GLU A O 1
ATOM 815 N N . PRO A 1 97 ? -13.188 -6.864 -10.980 1.00 85.19 97 PRO A N 1
ATOM 816 C CA . PRO A 1 97 ? -12.411 -5.873 -10.241 1.00 85.19 97 PRO A CA 1
ATOM 817 C C . PRO A 1 97 ? -13.024 -5.560 -8.872 1.00 85.19 97 PRO A C 1
ATOM 819 O O . PRO A 1 97 ? -14.236 -5.426 -8.732 1.00 85.19 97 PRO A O 1
ATOM 822 N N . LEU A 1 98 ? -12.184 -5.407 -7.847 1.00 88.81 98 LEU A N 1
ATOM 823 C CA . LEU A 1 98 ? -12.610 -4.802 -6.590 1.00 88.81 98 LEU A CA 1
ATOM 824 C C . LEU A 1 98 ? -12.444 -3.287 -6.699 1.00 88.81 98 LEU A C 1
ATOM 826 O O . LEU A 1 98 ? -11.322 -2.830 -6.914 1.00 88.81 98 LEU A O 1
ATOM 830 N N . HIS A 1 99 ? -13.528 -2.539 -6.509 1.00 87.88 99 HIS A N 1
ATOM 831 C CA . HIS A 1 99 ? -13.512 -1.081 -6.393 1.00 87.88 99 HIS A CA 1
ATOM 832 C C . HIS A 1 99 ? -13.361 -0.668 -4.928 1.00 87.88 99 HIS A C 1
ATOM 834 O O . HIS A 1 99 ? -14.010 -1.246 -4.060 1.00 87.88 99 HIS A O 1
ATOM 840 N N . PHE A 1 100 ? -12.499 0.307 -4.640 1.00 90.50 100 PHE A N 1
ATOM 841 C CA . PHE A 1 100 ? -12.254 0.768 -3.272 1.00 90.50 100 PHE A CA 1
ATOM 842 C C . PHE A 1 100 ? -11.845 2.249 -3.224 1.00 90.50 100 PHE A C 1
ATOM 844 O O . PHE A 1 100 ? -11.212 2.747 -4.164 1.00 90.50 100 PHE A O 1
ATOM 851 N N . PRO A 1 101 ? -12.185 2.972 -2.141 1.00 91.94 101 PRO A N 1
ATOM 852 C CA . PRO A 1 101 ? -11.796 4.364 -1.978 1.00 91.94 101 PRO A CA 1
ATOM 853 C C . PRO A 1 101 ? -10.308 4.461 -1.630 1.00 91.94 101 PRO A C 1
ATOM 855 O O . PRO A 1 101 ? -9.767 3.632 -0.896 1.00 91.94 101 PRO A O 1
ATOM 858 N N . ALA A 1 102 ? -9.643 5.504 -2.117 1.00 88.56 102 ALA A N 1
ATOM 859 C CA . ALA A 1 102 ? -8.241 5.762 -1.815 1.00 88.56 102 ALA A CA 1
ATOM 860 C C . ALA A 1 102 ? -7.995 7.208 -1.371 1.00 88.56 102 ALA A C 1
ATOM 862 O O . ALA A 1 102 ? -8.777 8.123 -1.637 1.00 88.56 102 ALA A O 1
ATOM 863 N N . LEU A 1 103 ? -6.860 7.410 -0.701 1.00 82.88 103 LEU A N 1
ATOM 864 C CA . LEU A 1 103 ? -6.306 8.716 -0.364 1.00 82.88 103 LEU A CA 1
ATOM 865 C C . LEU A 1 103 ? -4.861 8.773 -0.850 1.00 82.88 103 LEU A C 1
ATOM 867 O O . LEU A 1 103 ? -3.994 8.085 -0.323 1.00 82.88 103 LEU A O 1
ATOM 871 N N . TYR A 1 104 ? -4.563 9.684 -1.775 1.00 67.06 104 TYR A N 1
ATOM 872 C CA . TYR A 1 104 ? -3.194 9.895 -2.268 1.00 67.06 104 TYR A CA 1
ATOM 873 C C . TYR A 1 104 ? -2.220 10.460 -1.210 1.00 67.06 104 TYR A C 1
ATOM 875 O O . TYR A 1 104 ? -1.027 10.606 -1.468 1.00 67.06 104 TYR A O 1
ATOM 883 N N . LYS A 1 105 ? -2.699 10.769 0.005 1.00 61.19 105 LYS A N 1
ATOM 884 C CA . LYS A 1 105 ? -1.879 11.295 1.110 1.00 61.19 105 LYS A CA 1
ATOM 885 C C . LYS A 1 105 ? -0.981 10.237 1.784 1.00 61.19 105 LYS A C 1
ATOM 887 O O . LYS A 1 105 ? -0.153 10.623 2.602 1.00 61.19 105 LYS A O 1
ATOM 892 N N . GLY A 1 106 ? -1.114 8.943 1.458 1.00 57.38 106 GLY A N 1
ATOM 893 C CA . GLY A 1 106 ? -0.315 7.841 2.033 1.00 57.38 106 GLY A CA 1
ATOM 894 C C . GLY A 1 106 ? 1.150 7.768 1.571 1.00 57.38 106 GLY A C 1
ATOM 895 O O . GLY A 1 106 ? 1.984 7.158 2.244 1.00 57.38 106 GLY A O 1
ATOM 896 N N . LEU A 1 107 ? 1.485 8.473 0.483 1.00 58.91 107 LEU A N 1
ATOM 897 C CA . LEU A 1 107 ? 2.803 8.452 -0.164 1.00 58.91 107 LEU A CA 1
ATOM 898 C C . LEU A 1 107 ? 4.016 8.663 0.771 1.00 58.91 107 LEU A C 1
ATOM 900 O O . LEU A 1 107 ? 5.048 8.033 0.530 1.00 58.91 107 LEU A O 1
ATOM 904 N N . PRO A 1 108 ? 3.969 9.498 1.835 1.00 77.38 108 PRO A N 1
ATOM 905 C CA . PRO A 1 108 ? 5.125 9.668 2.714 1.00 77.38 108 PRO A CA 1
ATOM 906 C C . PRO A 1 108 ? 5.473 8.415 3.523 1.00 77.38 108 PRO A C 1
ATOM 908 O O . PRO A 1 108 ? 6.656 8.131 3.692 1.00 77.38 108 PRO A O 1
ATOM 911 N N . VAL A 1 109 ? 4.478 7.668 4.019 1.00 84.19 109 VAL A N 1
ATOM 912 C CA . VAL A 1 109 ? 4.715 6.455 4.826 1.00 84.19 109 VAL A CA 1
ATOM 913 C C . VAL A 1 109 ? 5.095 5.289 3.924 1.00 84.19 109 VAL A C 1
ATOM 915 O O . VAL A 1 109 ? 6.088 4.621 4.194 1.00 84.19 109 VAL A O 1
ATOM 918 N N . GLU A 1 110 ? 4.377 5.100 2.817 1.00 87.06 110 GLU A N 1
ATOM 919 C CA . GLU A 1 110 ? 4.708 4.080 1.814 1.00 87.06 110 GLU A CA 1
ATOM 920 C C . GLU A 1 110 ? 6.134 4.262 1.285 1.00 87.06 110 GLU A C 1
ATOM 922 O O . GLU A 1 110 ? 6.912 3.312 1.231 1.00 87.06 110 GLU A O 1
ATOM 927 N N . GLY A 1 111 ? 6.524 5.505 0.988 1.00 87.62 111 GLY A N 1
ATOM 928 C CA . GLY A 1 111 ? 7.886 5.828 0.582 1.00 87.62 111 GLY A CA 1
ATOM 929 C C . GLY A 1 111 ? 8.932 5.547 1.668 1.00 87.62 111 GLY A C 1
ATOM 930 O O . GLY A 1 111 ? 10.032 5.098 1.355 1.00 87.62 111 GLY A O 1
ATOM 931 N N . VAL A 1 112 ? 8.615 5.749 2.952 1.00 90.19 112 VAL A N 1
ATOM 932 C CA . VAL A 1 112 ? 9.511 5.338 4.050 1.00 90.19 112 VAL A CA 1
ATOM 933 C C . VAL A 1 112 ? 9.657 3.817 4.088 1.00 90.19 112 VAL A C 1
ATOM 935 O O . VAL A 1 112 ? 10.784 3.329 4.131 1.00 90.19 112 VAL A O 1
ATOM 938 N N . CYS A 1 113 ? 8.556 3.067 4.017 1.00 90.31 113 CYS A N 1
ATOM 939 C CA . CYS A 1 113 ? 8.579 1.603 4.011 1.00 90.31 113 CYS A CA 1
ATOM 940 C C . CYS A 1 113 ? 9.370 1.046 2.819 1.00 90.31 113 CYS A C 1
ATOM 942 O O . CYS A 1 113 ? 10.226 0.180 3.002 1.00 90.31 113 CYS A O 1
ATOM 944 N N . GLN A 1 114 ? 9.154 1.588 1.618 1.00 91.38 114 GLN A N 1
ATOM 945 C CA . GLN A 1 114 ? 9.901 1.186 0.427 1.00 91.38 114 GLN A CA 1
ATOM 946 C C . GLN A 1 114 ? 11.397 1.490 0.566 1.00 91.38 114 GLN A C 1
ATOM 948 O O . GLN A 1 114 ? 12.238 0.662 0.221 1.00 91.38 114 GLN A O 1
ATOM 953 N N . MET A 1 115 ? 11.751 2.657 1.113 1.00 91.06 115 MET A N 1
ATOM 954 C CA . MET A 1 115 ? 13.146 3.002 1.381 1.00 91.06 115 MET A CA 1
ATOM 955 C C . MET A 1 115 ? 13.778 2.052 2.406 1.00 91.06 115 MET A C 1
ATOM 957 O O . MET A 1 115 ? 14.920 1.644 2.223 1.00 91.06 115 MET A O 1
ATOM 961 N N . MET A 1 116 ? 13.048 1.653 3.455 1.00 91.94 116 MET A N 1
ATOM 962 C CA . MET A 1 116 ? 13.535 0.657 4.418 1.00 91.94 116 MET A CA 1
ATOM 963 C C . MET A 1 116 ? 13.841 -0.682 3.741 1.00 91.94 116 MET A C 1
ATOM 965 O O . MET A 1 116 ? 14.877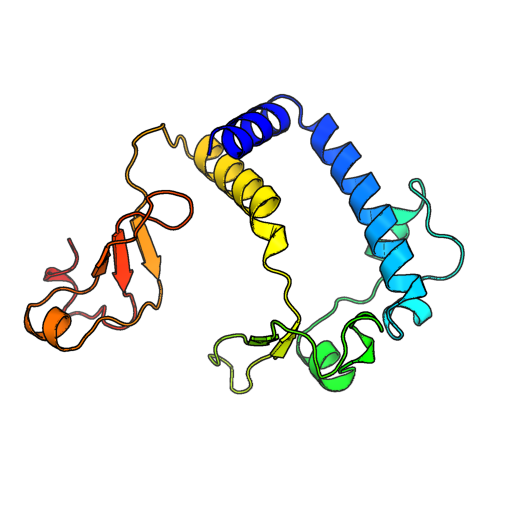 -1.277 4.032 1.00 91.94 116 MET A O 1
ATOM 969 N N . LEU A 1 117 ? 12.969 -1.146 2.837 1.00 92.81 117 LEU A N 1
ATOM 970 C CA . LEU A 1 117 ? 13.198 -2.363 2.057 1.00 92.81 117 LEU A CA 1
ATOM 971 C C . LEU A 1 117 ? 14.464 -2.239 1.201 1.00 92.81 117 LEU A C 1
ATOM 973 O O . LEU A 1 117 ? 15.354 -3.076 1.311 1.00 92.81 117 LEU A O 1
ATOM 977 N N . TYR A 1 118 ? 14.583 -1.170 0.412 1.00 92.12 118 TYR A N 1
ATOM 978 C CA . TYR A 1 118 ? 15.753 -0.958 -0.441 1.00 92.12 118 TYR A CA 1
ATOM 979 C C . TYR A 1 118 ? 17.054 -0.866 0.355 1.00 92.12 118 TYR A C 1
ATOM 981 O O . TYR A 1 118 ? 18.036 -1.511 -0.002 1.00 92.12 118 TYR A O 1
ATOM 989 N N . MET A 1 119 ? 17.059 -0.154 1.481 1.00 91.44 119 MET A N 1
ATOM 990 C CA . MET A 1 119 ? 18.226 -0.098 2.360 1.00 91.44 119 MET A CA 1
ATOM 991 C C . MET A 1 119 ? 18.630 -1.481 2.889 1.00 91.44 119 MET A C 1
ATOM 993 O O . MET A 1 119 ? 19.819 -1.776 2.955 1.00 91.44 119 MET A O 1
ATOM 997 N N . LYS A 1 120 ? 17.664 -2.348 3.226 1.00 92.56 120 LYS A N 1
ATOM 998 C CA . LYS A 1 120 ? 17.947 -3.739 3.624 1.00 92.56 120 LYS A CA 1
ATOM 999 C C . LYS A 1 120 ? 18.514 -4.585 2.481 1.00 92.56 120 LYS A C 1
ATOM 1001 O O . LYS A 1 120 ? 19.275 -5.505 2.748 1.00 92.56 120 LYS A O 1
ATOM 1006 N N . MET A 1 121 ? 18.159 -4.273 1.236 1.00 93.75 121 MET A N 1
ATOM 1007 C CA . MET A 1 121 ? 18.691 -4.928 0.035 1.00 93.75 121 MET A CA 1
ATOM 1008 C C . MET A 1 121 ? 20.079 -4.407 -0.374 1.00 93.75 121 MET A C 1
ATOM 1010 O O . MET A 1 121 ? 20.639 -4.893 -1.350 1.00 93.75 121 MET A O 1
ATOM 1014 N N . GLY A 1 122 ? 20.633 -3.426 0.346 1.00 92.56 122 GLY A N 1
ATOM 1015 C CA . GLY A 1 122 ? 21.932 -2.832 0.028 1.00 92.56 122 GLY A CA 1
ATOM 1016 C C . GLY A 1 122 ? 21.884 -1.706 -1.007 1.00 92.56 122 GLY A C 1
ATOM 1017 O O . GLY A 1 122 ? 22.943 -1.277 -1.451 1.00 92.56 122 GLY A O 1
ATOM 1018 N N . TYR A 1 123 ? 20.694 -1.198 -1.356 1.00 90.69 123 TYR A N 1
ATOM 1019 C CA . TYR A 1 123 ? 20.544 -0.040 -2.245 1.00 90.69 123 TYR A CA 1
ATOM 1020 C C . TYR A 1 123 ? 21.353 1.155 -1.736 1.00 90.69 123 TYR A C 1
ATOM 1022 O O . TYR A 1 123 ? 21.193 1.602 -0.591 1.00 90.69 123 TYR A O 1
ATOM 1030 N N . GLN A 1 124 ? 22.162 1.718 -2.622 1.00 86.88 124 GLN A N 1
ATOM 1031 C CA . GLN A 1 124 ? 22.900 2.946 -2.411 1.00 86.88 124 GLN A CA 1
ATOM 1032 C C . GLN A 1 124 ? 22.274 4.104 -3.179 1.00 86.88 124 GLN A C 1
ATOM 1034 O O . GLN A 1 124 ? 21.542 3.964 -4.159 1.00 86.88 124 GLN A O 1
ATOM 1039 N N . TRP A 1 125 ? 22.539 5.314 -2.693 1.00 79.44 125 TRP A N 1
ATOM 1040 C CA . TRP A 1 125 ? 22.050 6.503 -3.367 1.00 79.44 125 TRP A CA 1
ATOM 1041 C C . TRP A 1 125 ? 22.701 6.637 -4.746 1.00 79.44 125 TRP A C 1
ATOM 1043 O O . TRP A 1 125 ? 23.916 6.764 -4.838 1.00 79.44 125 TRP A O 1
ATOM 1053 N N . GLY A 1 126 ? 21.875 6.675 -5.791 1.00 81.94 126 GLY A N 1
ATOM 1054 C CA . GLY A 1 126 ? 22.334 6.741 -7.179 1.00 81.94 126 GLY A CA 1
ATOM 1055 C C . GLY A 1 126 ? 22.166 5.427 -7.935 1.00 81.94 126 GLY A C 1
ATOM 1056 O O . GLY A 1 126 ? 22.139 5.466 -9.164 1.00 81.94 126 GLY A O 1
ATOM 1057 N N . ASP A 1 127 ? 21.954 4.309 -7.233 1.00 90.19 127 ASP A N 1
ATOM 1058 C CA . ASP A 1 127 ? 21.624 3.042 -7.879 1.00 90.19 127 ASP A CA 1
ATOM 1059 C C . ASP A 1 127 ? 20.358 3.198 -8.724 1.00 90.19 127 ASP A C 1
ATOM 1061 O O . ASP A 1 127 ? 19.374 3.834 -8.322 1.00 90.19 127 ASP A O 1
ATOM 1065 N N . ILE A 1 128 ? 20.378 2.610 -9.916 1.00 90.19 128 ILE A N 1
ATOM 1066 C CA . ILE A 1 128 ? 19.236 2.646 -10.822 1.00 90.19 128 ILE A CA 1
ATOM 1067 C C . ILE A 1 128 ? 18.242 1.587 -10.367 1.00 90.19 128 ILE A C 1
ATOM 1069 O O . ILE A 1 128 ? 18.545 0.397 -10.342 1.00 90.19 128 ILE A O 1
ATOM 1073 N N . ILE A 1 129 ? 17.030 2.027 -10.043 1.00 91.12 129 ILE A N 1
ATOM 1074 C CA . ILE A 1 129 ? 15.927 1.110 -9.784 1.00 91.12 129 ILE A CA 1
ATOM 1075 C C . ILE A 1 129 ? 15.310 0.761 -11.136 1.00 91.12 129 ILE A C 1
ATOM 1077 O O . ILE A 1 129 ? 14.917 1.641 -11.912 1.00 91.12 129 ILE A O 1
ATOM 1081 N N . VAL A 1 130 ? 15.231 -0.535 -11.402 1.00 92.00 130 VAL A N 1
ATOM 1082 C CA . VAL A 1 130 ? 14.564 -1.107 -12.565 1.00 92.00 130 VAL A CA 1
ATOM 1083 C C . VAL A 1 130 ? 13.357 -1.886 -12.072 1.00 92.00 130 VAL A C 1
ATOM 1085 O O . VAL A 1 130 ? 13.477 -2.673 -11.134 1.00 92.00 130 VAL A O 1
ATOM 1088 N N . SER A 1 131 ? 12.201 -1.671 -12.691 1.00 91.06 131 SER A N 1
ATOM 1089 C CA . SER A 1 131 ? 11.001 -2.457 -12.412 1.00 91.06 131 SER A CA 1
ATOM 1090 C C . SER A 1 131 ? 10.640 -3.338 -13.605 1.00 91.06 131 SER A C 1
ATOM 1092 O O . SER A 1 131 ? 10.899 -2.988 -14.757 1.00 91.06 131 SER A O 1
ATOM 1094 N N . PHE A 1 132 ? 10.054 -4.494 -13.306 1.00 91.69 132 PHE A N 1
ATOM 1095 C CA . PHE A 1 132 ? 9.419 -5.382 -14.273 1.00 91.69 132 PHE A CA 1
ATOM 1096 C C . PHE A 1 132 ? 7.954 -5.489 -13.874 1.00 91.69 132 PHE A C 1
ATOM 1098 O O . PHE A 1 132 ? 7.641 -6.003 -12.799 1.00 91.69 132 PHE A O 1
ATOM 1105 N N . ASP A 1 133 ? 7.061 -4.956 -14.697 1.00 88.94 133 ASP A N 1
ATOM 1106 C CA . ASP A 1 133 ? 5.645 -4.843 -14.367 1.00 88.94 133 ASP A CA 1
ATOM 1107 C C . ASP A 1 133 ? 4.750 -5.007 -15.600 1.00 88.94 133 ASP A C 1
ATOM 1109 O O . ASP A 1 133 ? 5.208 -5.143 -16.730 1.00 88.94 133 ASP A O 1
ATOM 1113 N N . GLY A 1 134 ? 3.437 -4.994 -15.389 1.00 89.00 134 GLY A N 1
ATOM 1114 C CA . GLY A 1 134 ? 2.457 -5.068 -16.468 1.00 89.00 134 GLY A CA 1
ATOM 1115 C C . GLY A 1 134 ? 2.218 -3.736 -17.188 1.00 89.00 134 GLY A C 1
ATOM 1116 O O . GLY A 1 134 ? 1.075 -3.472 -17.566 1.00 89.00 134 GLY A O 1
ATOM 1117 N N . CYS A 1 135 ? 3.211 -2.846 -17.322 1.00 89.38 135 CYS A N 1
ATOM 1118 C CA . CYS A 1 135 ? 2.992 -1.567 -17.997 1.00 89.38 135 CYS A CA 1
ATOM 1119 C C . CYS A 1 135 ? 2.702 -1.757 -19.491 1.00 89.38 135 CYS A C 1
ATOM 1121 O O . CYS A 1 135 ? 3.236 -2.644 -20.156 1.00 89.38 135 CYS A O 1
ATOM 1123 N N . ARG A 1 136 ? 1.833 -0.909 -20.047 1.00 93.31 136 ARG A N 1
ATOM 1124 C CA . ARG A 1 136 ? 1.564 -0.891 -21.488 1.00 93.31 136 ARG A CA 1
ATOM 1125 C C . ARG A 1 136 ? 2.582 0.005 -22.181 1.00 93.31 136 ARG A C 1
ATOM 1127 O O . ARG A 1 136 ? 2.788 1.142 -21.772 1.00 93.31 136 ARG A O 1
ATOM 1134 N N . ILE A 1 137 ? 3.167 -0.515 -23.250 1.00 95.06 137 ILE A N 1
ATOM 1135 C CA . ILE A 1 137 ? 4.104 0.186 -24.127 1.00 95.06 137 ILE A CA 1
ATOM 1136 C C . ILE A 1 137 ? 3.369 0.578 -25.402 1.00 95.06 137 ILE A C 1
ATOM 1138 O O . ILE A 1 137 ? 2.552 -0.202 -25.900 1.00 95.06 137 ILE A O 1
ATOM 1142 N N . LYS A 1 138 ? 3.646 1.789 -25.890 1.00 95.50 138 LYS A N 1
ATOM 1143 C CA . LYS A 1 138 ? 3.049 2.339 -27.107 1.00 95.50 138 LYS A CA 1
ATOM 1144 C C . LYS A 1 138 ? 3.447 1.524 -28.333 1.00 95.50 138 LYS A C 1
ATOM 1146 O O . LYS A 1 138 ? 4.540 0.961 -28.384 1.00 95.50 138 LYS A O 1
ATOM 1151 N N . ASP A 1 139 ? 2.578 1.495 -29.332 1.00 96.00 139 ASP A N 1
ATOM 1152 C CA . ASP A 1 139 ? 2.787 0.688 -30.534 1.00 96.00 139 ASP A CA 1
ATOM 1153 C C . ASP A 1 139 ? 4.027 1.134 -31.316 1.00 96.00 139 ASP A C 1
ATOM 1155 O O . ASP A 1 139 ? 4.780 0.283 -31.785 1.00 96.00 139 ASP A O 1
ATOM 1159 N N . GLU A 1 140 ? 4.312 2.440 -31.359 1.00 96.69 140 GLU A N 1
ATOM 1160 C CA . GLU A 1 140 ? 5.489 3.002 -32.038 1.00 96.69 140 GLU A CA 1
ATOM 1161 C C . GLU A 1 140 ? 6.817 2.634 -31.355 1.00 96.69 140 GLU A C 1
ATOM 1163 O O . GLU A 1 140 ? 7.878 2.589 -31.984 1.00 96.69 140 GLU A O 1
ATOM 1168 N N . ASP A 1 141 ? 6.786 2.386 -30.046 1.00 95.75 141 ASP A N 1
ATOM 1169 C CA . ASP A 1 141 ? 7.949 1.904 -29.300 1.00 95.75 141 ASP A CA 1
ATOM 1170 C C . ASP A 1 141 ? 8.127 0.399 -29.526 1.00 95.75 141 ASP A C 1
ATOM 1172 O O . ASP A 1 141 ? 9.230 -0.054 -29.848 1.00 95.75 141 ASP A O 1
ATOM 1176 N N . ARG A 1 142 ? 7.031 -0.371 -29.491 1.00 95.00 142 ARG A N 1
ATOM 1177 C CA . ARG A 1 142 ? 7.053 -1.817 -29.763 1.00 95.00 142 ARG A CA 1
ATOM 1178 C C . ARG A 1 142 ? 7.517 -2.132 -31.183 1.00 95.00 142 ARG A C 1
ATOM 1180 O O . ARG A 1 142 ? 8.321 -3.043 -31.360 1.00 95.00 142 ARG A O 1
ATOM 1187 N N . SER A 1 143 ? 7.109 -1.348 -32.184 1.00 95.75 143 SER A N 1
ATOM 1188 C CA . SER A 1 143 ? 7.575 -1.513 -33.571 1.00 95.75 143 SER A CA 1
ATOM 1189 C C . SER A 1 143 ? 9.080 -1.275 -33.733 1.00 95.75 143 SER A C 1
ATOM 1191 O O . SER A 1 143 ? 9.671 -1.695 -34.724 1.00 95.75 143 SER A O 1
ATOM 1193 N N . ARG A 1 144 ? 9.715 -0.609 -32.760 1.00 96.12 144 ARG A N 1
ATOM 1194 C CA . ARG A 1 144 ? 11.166 -0.385 -32.683 1.00 96.12 144 ARG A CA 1
ATOM 1195 C C . ARG A 1 144 ? 11.862 -1.340 -31.708 1.00 96.12 144 ARG A C 1
ATOM 1197 O O . ARG A 1 144 ? 13.027 -1.126 -31.387 1.00 96.12 144 ARG A O 1
ATOM 1204 N N . ASN A 1 145 ? 11.173 -2.390 -31.256 1.00 96.12 145 ASN A N 1
ATOM 1205 C CA . ASN A 1 145 ? 11.642 -3.346 -30.250 1.00 96.12 145 ASN A CA 1
ATOM 1206 C C . ASN A 1 145 ? 11.992 -2.711 -28.893 1.00 96.12 145 ASN A C 1
ATOM 1208 O O . ASN A 1 145 ? 12.860 -3.200 -28.172 1.00 96.12 145 ASN A O 1
ATOM 1212 N N . ILE A 1 146 ? 11.319 -1.618 -28.536 1.00 96.12 146 ILE A N 1
ATOM 1213 C CA . ILE A 1 146 ? 11.435 -0.987 -27.224 1.00 96.12 146 ILE A CA 1
ATOM 1214 C C . ILE A 1 146 ? 10.253 -1.469 -26.387 1.00 96.12 146 ILE A C 1
ATOM 1216 O O . ILE A 1 146 ? 9.103 -1.188 -26.712 1.00 96.12 146 ILE A O 1
ATOM 1220 N N . TYR A 1 147 ? 10.541 -2.195 -25.305 1.00 96.06 147 TYR A N 1
ATOM 1221 C CA . TYR A 1 147 ? 9.533 -2.802 -24.422 1.00 96.06 147 TYR A CA 1
ATOM 1222 C C . TYR A 1 147 ? 9.595 -2.271 -22.982 1.00 96.06 147 TYR A C 1
ATOM 1224 O O . TYR A 1 147 ? 9.158 -2.920 -22.030 1.00 96.06 147 TYR A O 1
ATOM 1232 N N . TRP A 1 148 ? 10.154 -1.076 -22.810 1.00 94.69 148 TRP A N 1
ATOM 1233 C CA . TRP A 1 148 ? 10.243 -0.383 -21.532 1.00 94.69 148 TRP A CA 1
ATOM 1234 C C . TRP A 1 148 ? 9.877 1.087 -21.695 1.00 94.69 148 TRP A C 1
ATOM 1236 O O . TRP A 1 148 ? 9.975 1.655 -22.781 1.00 94.69 148 TRP A O 1
ATOM 1246 N N . GLN A 1 149 ? 9.516 1.720 -20.587 1.00 92.62 149 GLN A N 1
ATOM 1247 C CA . GLN A 1 149 ? 9.319 3.163 -20.502 1.00 92.62 149 GLN A CA 1
ATOM 1248 C C . GLN A 1 149 ? 10.281 3.779 -19.487 1.00 92.62 149 GLN A C 1
ATOM 1250 O O . GLN A 1 149 ? 10.690 3.138 -18.514 1.00 92.62 149 GLN A O 1
ATOM 1255 N N . MET A 1 150 ? 10.637 5.043 -19.711 1.00 91.00 150 MET A N 1
ATOM 1256 C CA . MET A 1 150 ? 11.449 5.809 -18.771 1.00 91.00 150 MET A CA 1
ATOM 1257 C C . MET A 1 150 ? 10.547 6.520 -17.765 1.00 91.00 150 MET A C 1
ATOM 1259 O O . MET A 1 150 ? 9.672 7.299 -18.134 1.00 91.00 150 MET A O 1
ATOM 1263 N N . GLY A 1 151 ? 10.784 6.270 -16.481 1.00 84.44 151 GLY A N 1
ATOM 1264 C CA . GLY A 1 151 ? 10.130 6.966 -15.385 1.00 84.44 151 GLY A CA 1
ATOM 1265 C C . GLY A 1 151 ? 10.655 8.395 -15.207 1.00 84.44 151 GLY A C 1
ATOM 1266 O O . GLY A 1 151 ? 11.836 8.704 -15.427 1.00 84.44 151 GLY A O 1
ATOM 1267 N N . ASN A 1 152 ? 9.784 9.283 -14.727 1.00 83.75 152 ASN A N 1
ATOM 1268 C CA . ASN A 1 152 ? 10.154 10.667 -14.410 1.00 83.75 152 ASN A CA 1
ATOM 1269 C C . ASN A 1 152 ? 11.122 10.752 -13.2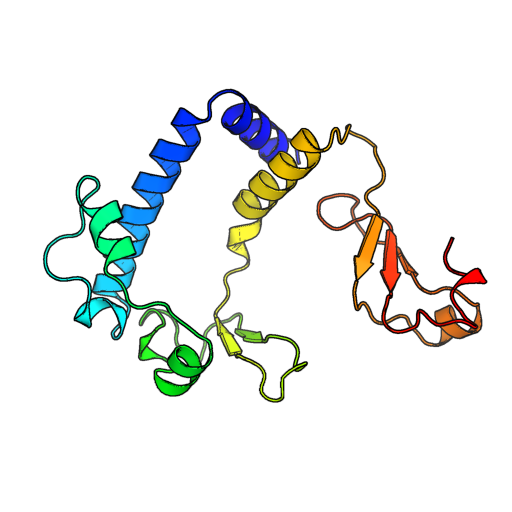15 1.00 83.75 152 ASN A C 1
ATOM 1271 O O . ASN A 1 152 ? 11.964 11.646 -13.162 1.00 83.75 152 ASN A O 1
ATOM 1275 N N . ALA A 1 153 ? 11.072 9.787 -12.295 1.00 84.00 153 ALA A N 1
ATOM 1276 C CA . ALA A 1 153 ? 11.945 9.692 -11.126 1.00 84.00 153 ALA A CA 1
ATOM 1277 C C . ALA A 1 153 ? 12.507 8.271 -10.975 1.00 84.00 153 ALA A C 1
ATOM 1279 O O . ALA A 1 153 ? 11.917 7.327 -11.480 1.00 84.00 153 ALA A O 1
ATOM 1280 N N . ASN A 1 154 ? 13.640 8.121 -10.281 1.00 85.69 154 ASN A N 1
ATOM 1281 C CA . ASN A 1 154 ? 14.223 6.805 -9.987 1.00 85.69 154 ASN A CA 1
ATOM 1282 C C . ASN A 1 154 ? 13.487 6.095 -8.841 1.00 85.69 154 ASN A C 1
ATOM 1284 O O . ASN A 1 154 ? 13.110 4.937 -8.942 1.00 85.69 154 ASN A O 1
ATOM 1288 N N . PHE A 1 155 ? 13.253 6.808 -7.741 1.00 85.00 155 PHE A N 1
ATOM 1289 C CA . PHE A 1 155 ? 12.593 6.269 -6.556 1.00 85.00 155 PHE A CA 1
ATOM 1290 C C . PHE A 1 155 ? 11.113 6.692 -6.509 1.00 85.00 155 PHE A C 1
ATOM 1292 O O . PHE A 1 155 ? 10.821 7.847 -6.837 1.00 85.00 155 PHE A O 1
ATOM 1299 N N . PRO A 1 156 ? 10.198 5.836 -6.008 1.00 81.94 156 PRO A N 1
ATOM 1300 C CA . PRO A 1 156 ? 10.448 4.468 -5.530 1.00 81.94 156 PRO A CA 1
ATOM 1301 C C . PRO A 1 156 ? 10.352 3.389 -6.610 1.00 81.94 156 PRO A C 1
ATOM 1303 O O . PRO A 1 156 ? 10.855 2.290 -6.400 1.00 81.94 156 PRO A O 1
ATOM 1306 N N . PHE A 1 157 ? 9.696 3.688 -7.729 1.00 81.56 157 PHE A N 1
ATOM 1307 C CA . PHE A 1 157 ? 9.176 2.668 -8.646 1.00 81.56 157 PHE A CA 1
ATOM 1308 C C . PHE A 1 157 ? 10.042 2.402 -9.881 1.00 81.56 157 PHE A C 1
ATOM 1310 O O . PHE A 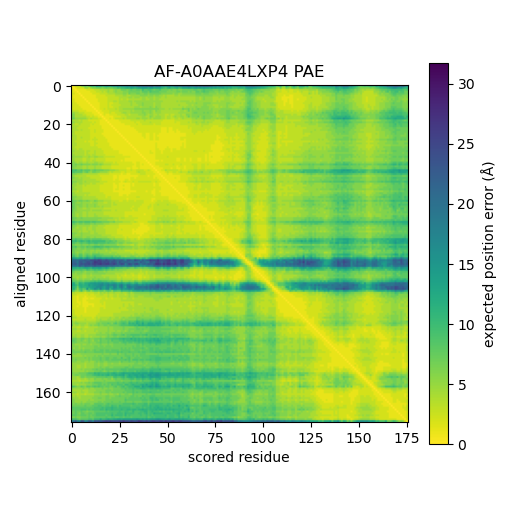1 157 ? 9.632 1.647 -10.753 1.00 81.56 157 PHE A O 1
ATOM 1317 N N . GLY A 1 158 ? 11.234 2.987 -9.951 1.00 85.00 158 GLY A N 1
ATOM 1318 C CA . GLY A 1 158 ? 12.173 2.736 -11.032 1.00 85.00 158 GLY A CA 1
ATOM 1319 C C . GLY A 1 158 ? 12.297 3.875 -12.030 1.00 85.00 158 GLY A C 1
ATOM 1320 O O . GLY A 1 158 ? 11.330 4.550 -12.383 1.00 85.00 158 GLY A O 1
ATOM 1321 N N . LYS A 1 159 ? 13.529 4.074 -12.508 1.00 89.56 159 LYS A N 1
ATOM 1322 C CA . LYS A 1 159 ? 13.831 4.978 -13.623 1.00 89.56 159 LYS A CA 1
ATOM 1323 C C . LYS A 1 159 ? 13.520 4.328 -14.969 1.00 89.56 159 LYS A C 1
ATOM 1325 O O . LYS A 1 159 ? 13.241 5.046 -15.927 1.00 89.56 159 LYS A O 1
ATOM 1330 N N . LYS A 1 160 ? 13.571 2.998 -15.039 1.00 91.38 160 LYS A N 1
ATOM 1331 C CA . LYS A 1 160 ? 13.277 2.193 -16.226 1.00 91.38 160 LYS A CA 1
ATOM 1332 C C . LYS A 1 160 ? 12.298 1.089 -15.834 1.00 91.38 160 LYS A C 1
ATOM 1334 O O . LYS A 1 160 ? 12.593 0.318 -14.923 1.00 91.38 160 LYS A O 1
ATOM 1339 N N . ASN A 1 161 ? 11.162 1.032 -16.520 1.00 93.06 161 ASN A N 1
ATOM 1340 C CA . ASN A 1 161 ? 10.086 0.084 -16.232 1.00 93.06 161 ASN A CA 1
ATOM 1341 C C . ASN A 1 161 ? 9.899 -0.817 -17.452 1.00 93.06 161 ASN A C 1
ATOM 1343 O O . ASN A 1 161 ? 9.457 -0.342 -18.500 1.00 93.06 161 ASN A O 1
ATOM 1347 N N . PHE A 1 162 ? 10.295 -2.080 -17.338 1.00 94.38 162 PHE A N 1
ATOM 1348 C CA . PHE A 1 162 ? 10.154 -3.090 -18.381 1.00 94.38 162 PHE A CA 1
ATOM 1349 C C . PHE A 1 162 ? 8.773 -3.732 -18.317 1.00 94.38 162 PHE A C 1
ATOM 1351 O O . PHE A 1 162 ? 8.335 -4.186 -17.262 1.00 94.38 162 PHE A O 1
ATOM 1358 N N . SER A 1 163 ? 8.111 -3.815 -19.466 1.00 94.50 163 SER A N 1
ATOM 1359 C CA . SER A 1 163 ? 6.796 -4.434 -19.573 1.00 94.50 163 SER A CA 1
ATOM 1360 C C . SER A 1 163 ? 6.907 -5.950 -19.648 1.00 94.50 163 SER A C 1
ATOM 1362 O O . SER A 1 163 ? 7.481 -6.475 -20.591 1.00 94.50 163 SER A O 1
ATOM 1364 N N . THR A 1 164 ? 6.299 -6.688 -18.733 1.00 94.56 164 THR A N 1
ATOM 1365 C CA . THR A 1 164 ? 6.177 -8.148 -18.831 1.00 94.56 164 THR A CA 1
ATOM 1366 C C . THR A 1 164 ? 5.017 -8.590 -19.723 1.00 94.56 164 THR A C 1
ATOM 1368 O O . THR A 1 164 ? 4.945 -9.762 -20.075 1.00 94.56 164 THR A O 1
ATOM 1371 N N . LEU A 1 165 ? 4.134 -7.675 -20.151 1.00 94.81 165 LEU A N 1
ATOM 1372 C CA . LEU A 1 165 ? 2.982 -8.000 -21.011 1.00 94.81 165 LEU A CA 1
ATOM 1373 C C . LEU A 1 165 ? 3.376 -8.487 -22.406 1.00 94.81 165 LEU A C 1
ATOM 1375 O O . LEU A 1 165 ? 2.590 -9.166 -23.061 1.00 94.81 165 LEU A O 1
ATOM 1379 N N . TYR A 1 166 ? 4.559 -8.094 -22.869 1.00 94.62 166 TYR A N 1
ATOM 1380 C CA . TYR A 1 166 ? 5.058 -8.408 -24.205 1.00 94.62 166 TYR A CA 1
ATOM 1381 C C . TYR A 1 166 ? 6.303 -9.286 -24.160 1.00 94.62 166 TYR A C 1
ATOM 1383 O O . TYR A 1 166 ? 6.984 -9.398 -25.172 1.00 94.62 166 TYR A O 1
ATOM 1391 N N . LEU A 1 167 ? 6.624 -9.867 -23.000 1.00 94.62 167 LEU A N 1
ATOM 1392 C CA . LEU A 1 167 ? 7.786 -10.726 -22.822 1.00 94.62 167 LEU A CA 1
ATOM 1393 C C . LEU A 1 167 ? 7.451 -12.148 -23.288 1.00 94.62 167 LEU A C 1
ATOM 1395 O O . LEU A 1 167 ? 6.681 -12.855 -22.641 1.00 94.62 167 LEU A O 1
ATOM 1399 N N . ASP A 1 168 ? 8.051 -12.566 -24.397 1.00 94.69 168 ASP A N 1
ATOM 1400 C CA . ASP A 1 168 ? 7.915 -13.903 -24.970 1.00 94.69 168 ASP A CA 1
ATOM 1401 C C . ASP A 1 168 ? 9.234 -14.361 -25.620 1.00 94.69 168 ASP A C 1
ATOM 1403 O O . ASP A 1 168 ? 10.235 -13.640 -25.624 1.00 94.69 168 ASP A O 1
ATOM 1407 N N . ASN A 1 169 ? 9.252 -15.574 -26.179 1.00 96.50 169 ASN A N 1
ATOM 1408 C CA . ASN A 1 169 ? 10.453 -16.152 -26.796 1.00 96.50 169 ASN A CA 1
ATOM 1409 C C . ASN A 1 169 ? 10.998 -15.337 -27.985 1.00 96.50 169 ASN A C 1
ATOM 1411 O O . ASN A 1 169 ? 12.186 -15.427 -28.292 1.00 96.50 169 ASN A O 1
ATOM 1415 N N . ASN A 1 170 ? 10.161 -14.549 -28.663 1.00 94.25 170 ASN A N 1
ATOM 1416 C CA . ASN A 1 170 ? 10.567 -13.713 -29.790 1.00 94.25 170 ASN A CA 1
ATOM 1417 C C . ASN A 1 170 ? 11.078 -12.347 -29.327 1.00 94.25 170 ASN A C 1
ATOM 1419 O O . ASN A 1 170 ? 11.996 -11.796 -29.944 1.00 94.25 170 ASN A O 1
ATOM 1423 N N . SER A 1 171 ? 10.486 -11.798 -28.263 1.00 94.81 171 SER A N 1
ATOM 1424 C CA . SER A 1 171 ? 10.774 -10.449 -27.786 1.00 94.81 171 SER A CA 1
ATOM 1425 C C . SER A 1 171 ? 11.871 -10.386 -26.722 1.00 94.81 171 SER A C 1
ATOM 1427 O O . SER A 1 171 ? 12.550 -9.366 -26.632 1.00 94.81 171 SER A O 1
ATOM 1429 N N . VAL A 1 172 ? 12.103 -11.463 -25.957 1.00 94.69 172 VAL A N 1
ATOM 1430 C CA . VAL A 1 172 ? 13.043 -11.494 -24.815 1.00 94.69 172 VAL A CA 1
ATOM 1431 C C . VAL A 1 172 ? 14.445 -11.008 -25.173 1.00 94.69 172 VAL A C 1
ATOM 1433 O O . VAL A 1 172 ? 15.075 -10.320 -24.381 1.00 94.69 172 VAL A O 1
ATOM 1436 N N . LYS A 1 173 ? 14.910 -11.272 -26.399 1.00 94.75 173 LYS A N 1
ATOM 1437 C CA . LYS A 1 173 ? 16.222 -10.820 -26.897 1.00 94.75 173 LYS A CA 1
ATOM 1438 C C . LYS A 1 173 ? 16.375 -9.295 -26.983 1.00 94.75 173 LYS A C 1
ATOM 1440 O O . LYS A 1 173 ? 17.487 -8.808 -27.147 1.00 94.75 173 LYS A O 1
ATOM 1445 N N . TYR A 1 174 ? 15.271 -8.553 -26.928 1.00 93.81 174 TYR A N 1
ATOM 1446 C CA . TYR A 1 174 ? 15.251 -7.091 -26.921 1.00 93.81 174 TYR A CA 1
ATOM 1447 C C . TYR A 1 174 ? 15.108 -6.509 -25.509 1.00 93.81 174 TYR A C 1
ATOM 1449 O O . TYR A 1 174 ? 15.237 -5.298 -25.331 1.00 93.81 174 TYR A O 1
ATOM 1457 N N . TYR A 1 175 ? 14.842 -7.349 -24.505 1.00 90.44 175 TYR A N 1
ATOM 1458 C CA . TYR A 1 175 ? 14.907 -6.957 -23.104 1.00 90.44 175 TYR A CA 1
ATOM 1459 C C . TYR A 1 175 ? 16.379 -6.976 -22.700 1.00 90.44 175 TYR A C 1
ATOM 1461 O O . TYR A 1 175 ? 17.072 -7.975 -22.871 1.00 90.44 175 TYR A O 1
ATOM 1469 N N . TRP A 1 176 ? 16.851 -5.815 -22.261 1.00 67.75 176 TRP A N 1
ATOM 1470 C CA . TRP A 1 176 ? 18.265 -5.481 -22.133 1.00 67.75 176 TRP A CA 1
ATOM 1471 C C . TRP A 1 176 ? 18.696 -5.420 -20.677 1.00 67.75 176 TRP A C 1
ATOM 1473 O O . TRP A 1 176 ? 18.047 -4.640 -19.935 1.00 67.75 176 TRP A O 1
#

InterPro domains:
  IPR042099 ANL, N-terminal domain [G3DSA:3.40.50.12780] (6-167)
  IPR053158 Type 1 Capsular Polysaccharide Biosynthesis Protein CapK [PTHR36932] (4-143)

Nearest PDB structures (foldseek):
  2y4n-assembly1_A  TM=6.605E-01  e=5.199E-02  Burkholderia cenocepacia J2315
  2y27-assembly1_A  TM=6.620E-01  e=7.462E-02  Burkholderia cenocepacia J2315
  6wuq-assembly1_A  TM=4.935E-01  e=1.363E-01  Streptomyces sp.

pLDDT: mean 90.34, std 8.11, range [57.38, 98.38]

Mean predicted aligned error: 5.81 Å